Protein AF-A0AAN7V7Q7-F1 (afdb_monomer)

Structure (mmCIF, N/CA/C/O backbone):
data_AF-A0AAN7V7Q7-F1
#
_entry.id   AF-A0AAN7V7Q7-F1
#
loop_
_atom_site.group_PDB
_atom_site.id
_atom_site.type_symbol
_atom_site.label_atom_id
_atom_site.label_alt_id
_atom_site.label_comp_id
_atom_site.label_asym_id
_atom_site.label_entity_id
_atom_site.label_seq_id
_atom_site.pdbx_PDB_ins_code
_atom_site.Cartn_x
_atom_site.Cartn_y
_atom_site.Cartn_z
_atom_site.occupancy
_atom_site.B_iso_or_equiv
_atom_site.auth_seq_id
_atom_site.auth_comp_id
_atom_site.auth_asym_id
_atom_site.auth_atom_id
_atom_site.pdbx_PDB_model_num
ATOM 1 N N . MET A 1 1 ? -49.518 11.394 4.601 1.00 34.78 1 MET A N 1
ATOM 2 C CA . MET A 1 1 ? -48.983 10.462 5.616 1.00 34.78 1 MET A CA 1
ATOM 3 C C . MET A 1 1 ? -49.224 9.043 5.118 1.00 34.78 1 MET A C 1
ATOM 5 O O . MET A 1 1 ? -50.351 8.581 5.191 1.00 34.78 1 MET A O 1
ATOM 9 N N . GLY A 1 2 ? -48.228 8.396 4.506 1.00 41.62 2 GLY A N 1
ATOM 10 C CA . GLY A 1 2 ? -48.357 7.012 4.036 1.00 41.62 2 GLY A CA 1
ATOM 11 C C . GLY A 1 2 ? -47.830 6.059 5.102 1.00 41.62 2 GLY A C 1
ATOM 12 O O . GLY A 1 2 ? -46.648 6.121 5.427 1.00 41.62 2 GLY A O 1
ATOM 13 N N . GLN A 1 3 ? -48.698 5.231 5.681 1.00 39.22 3 GLN A N 1
ATOM 14 C CA . GLN A 1 3 ? -48.301 4.207 6.647 1.00 39.22 3 GLN A CA 1
ATOM 15 C C . GLN A 1 3 ? -47.492 3.111 5.937 1.00 39.22 3 GLN A C 1
ATOM 17 O O . GLN A 1 3 ? -48.001 2.441 5.042 1.00 39.22 3 GLN A O 1
ATOM 22 N N . THR A 1 4 ? -46.234 2.916 6.332 1.00 38.69 4 THR A N 1
ATOM 23 C CA . THR A 1 4 ? -45.411 1.770 5.927 1.00 38.69 4 THR A CA 1
ATOM 24 C C . THR A 1 4 ? -45.736 0.577 6.823 1.00 38.69 4 THR A C 1
ATOM 26 O O . THR A 1 4 ? -45.489 0.600 8.028 1.00 38.69 4 THR A O 1
ATOM 29 N N . ARG A 1 5 ? -46.315 -0.481 6.245 1.00 39.22 5 ARG A N 1
ATOM 30 C CA . ARG A 1 5 ? -46.667 -1.716 6.962 1.00 39.22 5 ARG A CA 1
ATOM 31 C C . ARG A 1 5 ? -45.706 -2.826 6.535 1.00 39.22 5 ARG A C 1
ATOM 33 O O . ARG A 1 5 ? -45.721 -3.240 5.381 1.00 39.22 5 ARG A O 1
ATOM 40 N N . LYS A 1 6 ? -44.851 -3.283 7.454 1.00 44.06 6 LYS A N 1
ATOM 41 C CA . LYS A 1 6 ? -43.959 -4.434 7.247 1.00 44.06 6 LYS A CA 1
ATOM 42 C C . LYS A 1 6 ? -44.818 -5.706 7.285 1.00 44.06 6 LYS A C 1
ATOM 44 O O . LYS A 1 6 ? -45.462 -5.958 8.301 1.00 44.06 6 LYS A O 1
ATOM 49 N N . GLN A 1 7 ? -44.879 -6.465 6.195 1.00 42.75 7 GLN A N 1
ATOM 50 C CA . GLN A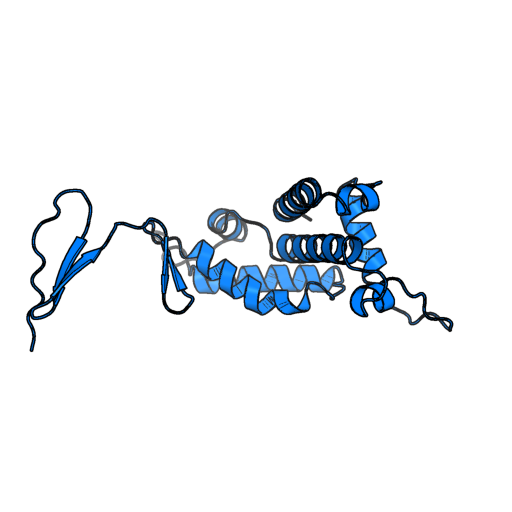 1 7 ? -45.511 -7.787 6.166 1.00 42.75 7 GLN A CA 1
ATOM 51 C C . GLN A 1 7 ? -44.422 -8.845 5.975 1.00 42.75 7 GLN A C 1
ATOM 53 O O . GLN A 1 7 ? -43.593 -8.681 5.092 1.00 42.75 7 GLN A O 1
ATOM 58 N N . GLY A 1 8 ? -44.435 -9.850 6.858 1.00 50.41 8 GLY A N 1
ATOM 59 C CA . GLY A 1 8 ? -43.862 -11.200 6.733 1.00 50.41 8 GLY A CA 1
ATOM 60 C C . GLY A 1 8 ? -42.512 -11.399 6.036 1.00 50.41 8 GLY A C 1
ATOM 61 O O . GLY A 1 8 ? -42.371 -11.167 4.842 1.00 50.41 8 GLY A O 1
ATOM 62 N N . GLU A 1 9 ? -41.552 -11.948 6.781 1.00 45.59 9 GLU A N 1
ATOM 63 C CA . GLU A 1 9 ? -40.369 -12.634 6.248 1.00 45.59 9 GLU A CA 1
ATOM 64 C C . GLU A 1 9 ? -40.790 -14.036 5.775 1.00 45.59 9 GLU A C 1
ATOM 66 O O . GLU A 1 9 ? -41.012 -14.921 6.596 1.00 45.59 9 GLU A O 1
ATOM 71 N N . GLU A 1 10 ? -40.906 -14.245 4.467 1.00 44.81 10 GLU A N 1
ATOM 72 C CA . GLU A 1 10 ? -40.918 -15.586 3.871 1.00 44.81 10 GLU A CA 1
ATOM 73 C C . GLU A 1 10 ? -39.789 -15.649 2.834 1.00 44.81 10 GLU A C 1
ATOM 75 O O . GLU A 1 10 ? -39.583 -14.710 2.062 1.00 44.81 10 GLU A O 1
ATOM 80 N N . ASP A 1 11 ? -39.004 -16.727 2.892 1.00 47.88 11 ASP A N 1
ATOM 81 C CA . ASP A 1 11 ? -37.841 -17.033 2.041 1.00 47.88 11 ASP A CA 1
ATOM 82 C C . ASP A 1 11 ? -36.602 -16.122 2.178 1.00 47.88 11 ASP A C 1
ATOM 84 O O . ASP A 1 11 ? -35.697 -16.155 1.346 1.00 47.88 11 ASP A O 1
ATOM 88 N N . GLY A 1 12 ? -36.505 -15.336 3.257 1.00 56.59 12 GLY A N 1
ATOM 89 C CA . GLY A 1 12 ? -35.303 -14.551 3.584 1.00 56.59 12 GLY A CA 1
ATOM 90 C C . GLY A 1 12 ? -35.134 -13.242 2.800 1.00 56.59 12 GLY A C 1
ATOM 91 O O . GLY A 1 12 ? -34.126 -12.560 2.985 1.00 56.59 12 GLY A O 1
ATOM 92 N N . ASN A 1 13 ? -36.122 -12.865 1.981 1.00 56.66 13 ASN A N 1
ATOM 93 C CA . ASN A 1 13 ? -36.161 -11.607 1.232 1.00 56.66 13 ASN A CA 1
ATOM 94 C C . ASN A 1 13 ? -37.168 -10.619 1.838 1.00 56.66 13 ASN A C 1
ATOM 96 O O . ASN A 1 13 ? -38.266 -10.985 2.254 1.00 56.66 13 ASN A O 1
ATOM 100 N N . LEU A 1 14 ? -36.804 -9.333 1.867 1.00 61.38 14 LEU A N 1
ATOM 101 C CA . LEU A 1 14 ? -37.639 -8.277 2.440 1.00 61.38 14 LEU A CA 1
ATOM 102 C C . LEU A 1 14 ? -38.625 -7.761 1.392 1.00 61.38 14 LEU A C 1
ATOM 104 O O . LEU A 1 14 ? -38.221 -7.187 0.383 1.00 61.38 14 LEU A O 1
ATOM 108 N N . LYS A 1 15 ? -39.927 -7.899 1.650 1.00 65.94 15 LYS A N 1
ATOM 109 C CA . LYS A 1 15 ? -40.971 -7.270 0.832 1.00 65.94 15 LYS A CA 1
ATOM 110 C C . LYS A 1 15 ? -41.430 -5.974 1.488 1.00 65.94 15 LYS A C 1
ATOM 112 O O . LYS A 1 15 ? -41.903 -5.964 2.624 1.00 65.94 15 LYS A O 1
ATOM 117 N N . LEU A 1 16 ? -41.270 -4.859 0.781 1.00 63.78 16 LEU A N 1
ATOM 118 C CA . LEU A 1 16 ? -41.763 -3.557 1.218 1.00 63.78 16 LEU A CA 1
ATOM 119 C C . LEU A 1 16 ? -42.786 -3.048 0.215 1.00 63.78 16 LEU A C 1
ATOM 121 O O . LEU A 1 16 ? -42.514 -2.927 -0.979 1.00 63.78 16 LEU A O 1
ATOM 125 N N . ARG A 1 17 ? -43.964 -2.698 0.726 1.00 57.62 17 ARG A N 1
ATOM 126 C CA . ARG A 1 17 ? -45.014 -2.066 -0.061 1.00 57.62 17 ARG A CA 1
ATOM 127 C C . ARG A 1 17 ? -45.012 -0.571 0.220 1.00 57.62 17 ARG A C 1
ATOM 129 O O . ARG A 1 17 ? -45.223 -0.145 1.356 1.00 57.62 17 ARG A O 1
ATOM 136 N N . ILE A 1 18 ? -44.730 0.218 -0.811 1.00 65.69 18 ILE A N 1
ATOM 137 C CA . ILE A 1 18 ? -44.745 1.681 -0.747 1.00 65.69 18 ILE A CA 1
ATOM 138 C C . ILE A 1 18 ? -45.802 2.149 -1.744 1.00 65.69 18 ILE A C 1
ATOM 140 O O . ILE A 1 18 ? -45.634 1.991 -2.954 1.00 65.69 18 ILE A O 1
ATOM 144 N N . ALA A 1 19 ? -46.897 2.709 -1.222 1.00 75.44 19 ALA A N 1
ATOM 145 C CA . ALA A 1 19 ? -48.119 2.990 -1.982 1.00 75.44 19 ALA A CA 1
ATOM 146 C C . ALA A 1 19 ? -48.653 1.723 -2.695 1.00 75.44 19 ALA A C 1
ATOM 148 O O . ALA A 1 19 ? -48.830 0.692 -2.044 1.00 75.44 19 ALA A O 1
ATOM 149 N N . ASP A 1 20 ? -48.875 1.785 -4.013 1.00 68.12 20 ASP A N 1
ATOM 150 C CA . ASP A 1 20 ? -49.434 0.690 -4.825 1.00 68.12 20 ASP A CA 1
ATOM 151 C C . ASP A 1 20 ? -48.378 -0.229 -5.453 1.00 68.12 20 ASP A C 1
ATOM 153 O O . ASP A 1 20 ? -48.713 -1.132 -6.217 1.00 68.12 20 ASP A O 1
ATOM 157 N N . LYS A 1 21 ? -47.093 -0.012 -5.148 1.00 55.94 21 LYS A N 1
ATOM 158 C CA . LYS A 1 21 ? -45.991 -0.813 -5.689 1.00 55.94 21 LYS A CA 1
ATOM 159 C C . LYS A 1 21 ? -45.387 -1.692 -4.604 1.00 55.94 21 LYS A C 1
ATOM 161 O O . LYS A 1 21 ? -45.039 -1.224 -3.517 1.00 55.94 21 LYS A O 1
ATOM 166 N N . GLU A 1 22 ? -45.268 -2.973 -4.921 1.00 67.69 22 GLU A N 1
ATOM 167 C CA . GLU A 1 22 ? -44.609 -3.969 -4.087 1.00 67.69 22 GLU A CA 1
ATOM 168 C C . GLU A 1 22 ? -43.172 -4.152 -4.574 1.00 67.69 22 GLU A C 1
ATOM 170 O O . GLU A 1 22 ? -42.933 -4.421 -5.751 1.00 67.69 22 GLU A O 1
ATOM 175 N N . TYR A 1 23 ? -42.216 -3.949 -3.671 1.00 63.69 23 TYR A N 1
ATOM 176 C CA . TYR A 1 23 ? -40.796 -4.107 -3.947 1.00 63.69 23 TYR A CA 1
ATOM 177 C C . TYR A 1 23 ? -40.265 -5.301 -3.165 1.00 63.69 23 TYR A C 1
ATOM 179 O O . TYR A 1 23 ? -40.358 -5.350 -1.937 1.00 63.69 23 TYR A O 1
ATOM 187 N N . THR A 1 24 ? -39.691 -6.254 -3.888 1.00 66.94 24 THR A N 1
ATOM 188 C CA . THR A 1 24 ? -38.948 -7.388 -3.342 1.00 66.94 24 THR A CA 1
ATOM 189 C C . THR A 1 24 ? -37.472 -7.022 -3.282 1.00 66.94 24 THR A C 1
ATOM 191 O O . THR A 1 24 ? -36.857 -6.759 -4.315 1.00 66.94 24 THR A O 1
ATOM 194 N N . PHE A 1 25 ? -36.903 -6.998 -2.083 1.00 62.59 25 PHE A N 1
ATOM 195 C CA . PHE A 1 25 ? -35.482 -6.770 -1.866 1.00 62.59 25 PHE A CA 1
ATOM 196 C C . PHE A 1 25 ? -34.798 -8.090 -1.539 1.00 62.59 25 PHE A C 1
ATOM 198 O O . PHE A 1 25 ? -35.157 -8.767 -0.573 1.00 62.59 25 PHE A O 1
ATOM 205 N N . GLU A 1 26 ? -33.798 -8.427 -2.346 1.00 67.88 26 GLU A N 1
ATOM 206 C CA . GLU A 1 26 ? -32.899 -9.537 -2.062 1.00 67.88 26 GLU A CA 1
ATOM 207 C C . GLU A 1 26 ? -32.001 -9.190 -0.873 1.00 67.88 26 GLU A C 1
ATOM 209 O O . GLU A 1 26 ? -31.494 -8.068 -0.760 1.00 67.88 26 GLU A O 1
ATOM 214 N N . ARG A 1 27 ? -31.797 -10.150 0.030 1.00 60.44 27 ARG A N 1
ATOM 215 C CA . ARG A 1 27 ? -30.853 -9.983 1.137 1.00 60.44 27 ARG A CA 1
ATOM 216 C C . ARG A 1 27 ? -29.426 -10.003 0.592 1.00 60.44 27 ARG A C 1
ATOM 218 O O . ARG A 1 27 ? -28.943 -11.025 0.117 1.00 60.44 27 ARG A O 1
ATOM 225 N N . THR A 1 28 ? -28.744 -8.862 0.661 1.00 57.88 28 THR A N 1
ATOM 226 C CA . THR A 1 28 ? -27.352 -8.722 0.211 1.00 57.88 28 THR A CA 1
ATOM 227 C C . THR A 1 28 ? -26.406 -8.576 1.395 1.00 57.88 28 THR A C 1
ATOM 229 O O . THR A 1 28 ? -26.584 -7.667 2.205 1.00 57.88 28 THR A O 1
ATOM 232 N N . GLU A 1 29 ? -25.340 -9.378 1.436 1.00 58.66 29 GLU A N 1
ATOM 233 C CA . GLU A 1 29 ? -24.289 -9.294 2.468 1.00 58.66 29 GLU A CA 1
ATOM 234 C C . GLU A 1 29 ? -23.583 -7.918 2.495 1.00 58.66 29 GLU A C 1
ATOM 236 O O . GLU A 1 29 ? -23.090 -7.464 3.533 1.00 58.66 29 GLU A O 1
ATOM 241 N N . LYS A 1 30 ? -23.527 -7.236 1.340 1.00 58.28 30 LYS A N 1
ATOM 242 C CA . LYS A 1 30 ? -22.830 -5.960 1.140 1.00 58.28 30 LYS A CA 1
ATOM 243 C C . LYS A 1 30 ? -23.573 -5.073 0.144 1.00 58.28 30 LYS A C 1
ATOM 245 O O . LYS A 1 30 ? -23.791 -5.472 -0.997 1.00 58.28 30 LYS A O 1
ATOM 250 N N . PHE A 1 31 ? -23.857 -3.833 0.535 1.00 59.34 31 PHE A N 1
ATOM 251 C CA . PHE A 1 31 ? -24.495 -2.830 -0.319 1.00 59.34 31 PHE A CA 1
ATOM 252 C C . PHE A 1 31 ? -23.691 -1.527 -0.340 1.00 59.34 31 PHE A C 1
ATOM 254 O O . PHE A 1 31 ? -23.071 -1.152 0.652 1.00 59.34 31 PHE A O 1
ATOM 261 N N . THR A 1 32 ? -23.676 -0.828 -1.477 1.00 59.81 32 THR A N 1
ATOM 262 C CA . THR A 1 32 ? -23.046 0.498 -1.587 1.00 59.81 32 THR A CA 1
ATOM 263 C C . THR A 1 32 ? -24.118 1.553 -1.814 1.00 59.81 32 THR A C 1
ATOM 265 O O . THR A 1 32 ? -24.765 1.559 -2.857 1.00 59.81 32 THR A O 1
ATOM 268 N N . TYR A 1 33 ? -24.272 2.477 -0.869 1.00 55.25 33 TYR A N 1
ATOM 269 C CA . TYR A 1 33 ? -25.234 3.573 -0.939 1.00 55.25 33 TYR A CA 1
ATOM 270 C C . TYR A 1 33 ? -24.535 4.926 -0.892 1.00 55.25 33 TYR A C 1
ATOM 272 O O . TYR A 1 33 ? -23.859 5.228 0.086 1.00 55.25 33 TYR A O 1
ATOM 280 N N . LEU A 1 34 ? -24.682 5.753 -1.933 1.00 51.47 34 LEU A N 1
ATOM 281 C CA . LEU A 1 34 ? -24.034 7.076 -2.015 1.00 51.47 34 LEU A CA 1
ATOM 282 C C . LEU A 1 34 ? -22.518 7.025 -1.722 1.00 51.47 34 LEU A C 1
ATOM 284 O O . LEU A 1 34 ? -21.941 7.934 -1.126 1.00 51.47 34 LEU A O 1
ATOM 288 N N . GLY A 1 35 ? -21.868 5.927 -2.122 1.00 51.91 35 GLY A N 1
ATOM 289 C CA . GLY A 1 35 ? -20.450 5.684 -1.856 1.00 51.91 35 GLY A CA 1
ATOM 290 C C . GLY A 1 35 ? -20.123 5.229 -0.429 1.00 51.91 35 GLY A C 1
ATOM 291 O O . GLY A 1 35 ? -18.946 5.213 -0.091 1.00 51.91 35 GLY A O 1
ATOM 292 N N . VAL A 1 36 ? -21.132 4.878 0.377 1.00 52.88 36 VAL A N 1
ATOM 293 C CA . VAL A 1 36 ? -21.022 4.228 1.690 1.00 52.88 36 VAL A CA 1
ATOM 294 C C . VAL A 1 36 ? -21.233 2.726 1.551 1.00 52.88 36 VAL A C 1
ATOM 296 O O . VAL A 1 36 ? -22.305 2.294 1.135 1.00 52.88 36 VAL A O 1
ATOM 299 N N . ILE A 1 37 ? -20.241 1.924 1.920 1.00 61.69 37 ILE A N 1
ATOM 300 C CA . ILE A 1 37 ? -20.360 0.475 2.063 1.00 61.69 37 ILE A CA 1
ATOM 301 C C . ILE A 1 37 ? -21.078 0.171 3.381 1.00 61.69 37 ILE A C 1
ATOM 303 O O . ILE A 1 37 ? -20.568 0.458 4.465 1.00 61.69 37 ILE A O 1
ATOM 307 N N . VAL A 1 38 ? -22.254 -0.437 3.271 1.00 57.66 38 VAL A N 1
ATOM 308 C CA . VAL A 1 38 ? -23.065 -0.932 4.383 1.00 57.66 38 VAL A CA 1
ATOM 309 C C . VAL A 1 38 ? -23.021 -2.460 4.333 1.00 57.66 38 VAL A C 1
ATOM 311 O O . VAL A 1 38 ? -23.377 -3.059 3.318 1.00 57.66 38 VAL A O 1
ATOM 314 N N . GLU A 1 39 ? -22.527 -3.084 5.401 1.00 61.91 39 GLU A N 1
ATOM 315 C CA . GLU A 1 39 ? -22.432 -4.545 5.546 1.00 61.91 39 GLU A CA 1
ATOM 316 C C . GLU A 1 39 ? -23.352 -5.007 6.674 1.00 61.91 39 GLU A C 1
ATOM 318 O O . GLU A 1 39 ? -23.529 -4.291 7.663 1.00 61.91 39 GLU A O 1
ATOM 323 N N . GLU A 1 40 ? -23.898 -6.213 6.537 1.00 50.00 40 GLU A N 1
ATOM 324 C CA . GLU A 1 40 ? -24.874 -6.808 7.461 1.00 50.00 40 GLU A CA 1
ATOM 325 C C . GLU A 1 40 ? -24.375 -6.876 8.919 1.00 50.00 40 GLU A C 1
ATOM 327 O O . GLU A 1 40 ? -25.142 -6.688 9.860 1.00 50.00 40 GLU A O 1
ATOM 332 N N . ASN A 1 41 ? -23.059 -7.014 9.107 1.00 54.94 41 ASN A N 1
ATOM 333 C CA . ASN A 1 41 ? -22.414 -7.113 10.421 1.00 54.94 41 ASN A CA 1
ATOM 334 C C . ASN A 1 41 ? -22.021 -5.746 11.023 1.00 54.94 41 ASN A C 1
ATOM 336 O O . ASN A 1 41 ? -21.311 -5.691 12.027 1.00 54.94 41 ASN A O 1
ATOM 340 N N . GLY A 1 42 ? -22.395 -4.623 10.393 1.00 51.09 42 GLY A N 1
ATOM 341 C CA . GLY A 1 42 ? -22.092 -3.274 10.893 1.00 51.09 42 GLY A CA 1
ATOM 342 C C . GLY A 1 42 ? -20.600 -2.908 10.904 1.00 51.09 42 GLY A C 1
ATOM 343 O O . GLY A 1 42 ? -20.202 -1.905 11.501 1.00 51.09 42 GLY A O 1
ATOM 344 N N . HIS A 1 43 ? -19.739 -3.691 10.247 1.00 54.94 43 HIS A N 1
ATOM 345 C CA . HIS A 1 43 ? -18.297 -3.459 10.235 1.00 54.94 43 HIS A CA 1
ATOM 346 C C . HIS A 1 43 ? -17.906 -2.309 9.292 1.00 54.94 43 HIS A C 1
ATOM 348 O O . HIS A 1 43 ? -17.333 -2.503 8.220 1.00 54.94 43 HIS A O 1
ATOM 354 N N . GLY A 1 44 ? -18.093 -1.071 9.764 1.00 59.84 44 GLY A N 1
ATOM 355 C CA . GLY A 1 44 ? -17.617 0.162 9.118 1.00 59.84 44 GLY A CA 1
ATOM 356 C C . GLY A 1 44 ? -16.102 0.212 8.851 1.00 59.84 44 GLY A C 1
ATOM 357 O O . GLY A 1 44 ? -15.628 1.128 8.183 1.00 59.84 44 GLY A O 1
ATOM 358 N N . LYS A 1 45 ? -15.331 -0.792 9.302 1.00 63.06 45 LYS A N 1
ATOM 359 C CA . LYS A 1 45 ? -13.894 -0.960 9.027 1.00 63.06 45 LYS A CA 1
ATOM 360 C C . LYS A 1 45 ? -13.585 -0.892 7.524 1.00 63.06 45 LYS A C 1
ATOM 362 O O . LYS A 1 45 ? -12.590 -0.288 7.123 1.00 63.06 45 LYS A O 1
ATOM 367 N N . GLN A 1 46 ? -14.422 -1.510 6.680 1.00 61.94 46 GLN A N 1
ATOM 368 C CA . GLN A 1 46 ? -14.204 -1.526 5.226 1.00 61.94 46 GLN A CA 1
ATOM 369 C C . GLN A 1 46 ? -14.426 -0.152 4.589 1.00 61.94 46 GLN A C 1
ATOM 371 O O . GLN A 1 46 ? -13.665 0.246 3.708 1.00 61.94 46 GLN A O 1
ATOM 376 N N . GLU A 1 47 ? -15.428 0.574 5.073 1.00 65.75 47 GLU A N 1
ATOM 377 C CA . GLU A 1 47 ? -15.802 1.901 4.592 1.00 65.75 47 GLU A CA 1
ATOM 378 C C . GLU A 1 47 ? -14.789 2.970 5.010 1.00 65.75 47 GLU A C 1
ATOM 380 O O . GLU A 1 47 ? -14.312 3.740 4.175 1.00 65.75 47 GLU A O 1
ATOM 385 N N . ILE A 1 48 ? -14.393 2.968 6.290 1.00 64.06 48 ILE A N 1
ATOM 386 C CA . ILE A 1 48 ? -13.336 3.843 6.817 1.00 64.06 48 ILE A CA 1
ATOM 387 C C . ILE A 1 48 ? -12.085 3.679 5.959 1.00 64.06 48 ILE A C 1
ATOM 389 O O . ILE A 1 48 ? -11.531 4.657 5.461 1.00 64.06 48 ILE A O 1
ATOM 393 N N . ARG A 1 49 ? -11.699 2.430 5.684 1.00 64.56 49 ARG A N 1
ATOM 394 C CA . ARG A 1 49 ? -10.572 2.133 4.808 1.00 64.56 49 ARG A CA 1
ATOM 395 C C . ARG A 1 49 ? -10.793 2.645 3.394 1.00 64.56 49 ARG A C 1
ATOM 397 O O . ARG A 1 49 ? -9.884 3.271 2.863 1.00 64.56 49 ARG A O 1
ATOM 404 N N . ALA A 1 50 ? -11.937 2.379 2.765 1.00 63.94 50 ALA A N 1
ATOM 405 C CA . ALA A 1 50 ? -12.201 2.821 1.396 1.00 63.94 50 ALA A CA 1
ATOM 406 C C . ALA A 1 50 ? -12.058 4.347 1.266 1.00 63.94 50 ALA A C 1
ATOM 408 O O . ALA A 1 50 ? -11.429 4.827 0.322 1.00 63.94 50 ALA A O 1
ATOM 409 N N . ARG A 1 51 ? -12.540 5.104 2.259 1.00 65.88 51 ARG A N 1
ATOM 410 C CA . ARG A 1 51 ? -12.432 6.569 2.301 1.00 65.88 51 ARG A CA 1
ATOM 411 C C . ARG A 1 51 ? -11.024 7.067 2.596 1.00 65.88 51 ARG A C 1
ATOM 413 O O . ARG A 1 51 ? -10.528 7.910 1.853 1.00 65.88 51 ARG A O 1
ATOM 420 N N . THR A 1 52 ? -10.364 6.535 3.623 1.00 62.88 52 THR A N 1
ATOM 421 C CA . THR A 1 52 ? -8.983 6.909 3.966 1.00 62.88 52 THR A CA 1
ATOM 422 C C . THR A 1 52 ? -8.028 6.546 2.830 1.00 62.88 52 THR A C 1
ATOM 424 O O . THR A 1 52 ? -7.206 7.357 2.425 1.00 62.88 52 THR A O 1
ATOM 427 N N . THR A 1 53 ? -8.199 5.369 2.228 1.00 64.88 53 THR A N 1
ATOM 428 C CA . THR A 1 53 ? -7.428 4.924 1.058 1.00 64.88 53 THR A CA 1
ATOM 429 C C . THR A 1 53 ? -7.638 5.856 -0.120 1.00 64.88 53 THR A C 1
ATOM 431 O O . THR A 1 53 ? -6.673 6.347 -0.692 1.00 64.88 53 THR A O 1
ATOM 434 N N . LYS A 1 54 ? -8.887 6.161 -0.468 1.00 67.25 54 LYS A N 1
ATOM 435 C CA . LYS A 1 54 ? -9.174 7.024 -1.614 1.00 67.25 54 LYS A CA 1
ATOM 436 C C . LYS A 1 54 ? -8.654 8.453 -1.419 1.00 67.25 54 LYS A C 1
ATOM 438 O O . LYS A 1 54 ? -8.095 9.016 -2.353 1.00 67.25 54 LYS A O 1
ATOM 443 N N . GLY A 1 55 ? -8.828 9.028 -0.228 1.00 62.28 55 GLY A N 1
ATOM 444 C CA . GLY A 1 55 ? -8.427 10.406 0.069 1.00 62.28 55 GLY A CA 1
ATOM 445 C C . GLY A 1 55 ? -6.920 10.580 0.255 1.00 62.28 55 GLY A C 1
ATOM 446 O O . GLY A 1 55 ? -6.343 11.524 -0.275 1.00 62.28 55 GLY A O 1
ATOM 447 N N . THR A 1 56 ? -6.270 9.670 0.982 1.00 61.34 56 THR A N 1
ATOM 448 C CA . THR A 1 56 ? -4.843 9.791 1.307 1.00 61.34 56 THR A CA 1
ATOM 449 C C . THR A 1 56 ? -3.947 9.229 0.205 1.00 61.34 56 THR A C 1
ATOM 451 O O . THR A 1 56 ? -2.844 9.731 0.015 1.00 61.34 56 THR A O 1
ATOM 454 N N . MET A 1 57 ? -4.405 8.224 -0.552 1.00 64.88 57 MET A N 1
ATOM 455 C CA . MET A 1 57 ? -3.515 7.449 -1.424 1.00 64.88 57 MET A CA 1
ATOM 456 C C . MET A 1 57 ? -3.536 7.840 -2.906 1.00 64.88 57 MET A C 1
ATOM 458 O O . MET A 1 57 ? -2.687 7.365 -3.650 1.00 64.88 57 MET A O 1
ATOM 462 N N . TYR A 1 58 ? -4.409 8.756 -3.346 1.00 60.69 58 TYR A N 1
ATOM 463 C CA . TYR A 1 58 ? -4.430 9.221 -4.746 1.00 60.69 58 TYR A CA 1
ATOM 464 C C . TYR A 1 58 ? -3.065 9.760 -5.228 1.00 60.69 58 TYR A C 1
ATOM 466 O O . TYR A 1 58 ? -2.718 9.615 -6.395 1.00 60.69 58 TYR A O 1
ATOM 474 N N . ALA A 1 59 ? -2.264 10.344 -4.330 1.00 60.19 59 ALA A N 1
ATOM 475 C CA . ALA A 1 59 ? -0.921 10.841 -4.646 1.00 60.19 59 ALA A CA 1
ATOM 476 C C . ALA A 1 59 ? 0.215 9.862 -4.276 1.00 60.19 59 ALA A C 1
ATOM 478 O O . ALA A 1 59 ? 1.333 9.994 -4.785 1.00 60.19 59 ALA A O 1
ATOM 479 N N . CYS A 1 60 ? -0.064 8.863 -3.431 1.00 65.88 60 CYS A N 1
ATOM 480 C CA . CYS A 1 60 ? 0.927 7.929 -2.889 1.00 65.88 60 CYS A CA 1
ATOM 481 C C . CYS A 1 60 ? 1.626 7.091 -3.965 1.00 65.88 60 CYS A C 1
ATOM 483 O O . CYS A 1 60 ? 2.804 6.784 -3.823 1.00 65.88 60 CYS A O 1
ATOM 485 N N . GLU A 1 61 ? 0.954 6.793 -5.082 1.00 65.62 61 GLU A N 1
ATOM 486 C CA . GLU A 1 61 ? 1.543 6.048 -6.205 1.00 65.62 61 GLU A CA 1
ATOM 487 C C . GLU A 1 61 ? 2.817 6.699 -6.768 1.00 65.62 61 GLU A C 1
ATOM 489 O O . GLU A 1 61 ? 3.656 6.005 -7.341 1.00 65.62 61 GLU A O 1
ATOM 494 N N . THR A 1 62 ? 2.982 8.016 -6.595 1.00 60.94 62 THR A N 1
ATOM 495 C CA . THR A 1 62 ? 4.090 8.802 -7.168 1.00 60.94 62 THR A CA 1
ATOM 496 C C . THR A 1 62 ? 5.013 9.436 -6.126 1.00 60.94 62 THR A C 1
ATOM 498 O O . THR A 1 62 ? 6.059 9.981 -6.488 1.00 60.94 62 THR A O 1
ATOM 501 N N . TRP A 1 63 ? 4.662 9.367 -4.840 1.00 71.69 63 TRP A N 1
ATOM 502 C CA . TRP A 1 63 ? 5.425 10.002 -3.768 1.00 71.69 63 TRP A CA 1
ATOM 503 C C . TRP A 1 63 ? 6.577 9.127 -3.281 1.00 71.69 63 TRP A C 1
ATOM 505 O O . TRP A 1 63 ? 6.538 7.900 -3.324 1.00 71.69 63 TRP A O 1
ATOM 515 N N . VAL A 1 64 ? 7.630 9.795 -2.818 1.00 70.56 64 VAL A N 1
ATOM 516 C CA . VAL A 1 64 ? 8.744 9.174 -2.110 1.00 70.56 64 VAL A CA 1
ATOM 517 C C . VAL A 1 64 ? 8.697 9.679 -0.683 1.00 70.56 64 VAL A C 1
ATOM 519 O O . VAL A 1 64 ? 9.095 10.812 -0.429 1.00 70.56 64 VAL A O 1
ATOM 522 N N . LEU A 1 65 ? 8.209 8.839 0.224 1.00 75.62 65 LEU A N 1
ATOM 523 C CA . LEU A 1 65 ? 8.206 9.151 1.645 1.00 75.62 65 LEU A CA 1
ATOM 524 C C . LEU A 1 65 ? 9.578 8.846 2.249 1.00 75.62 65 LEU A C 1
ATOM 526 O O . LEU A 1 65 ? 10.243 7.857 1.919 1.00 75.62 65 LEU A O 1
ATOM 530 N N . ASN A 1 66 ? 10.038 9.719 3.134 1.00 80.38 66 ASN A N 1
ATOM 531 C CA . ASN A 1 66 ? 11.136 9.408 4.033 1.00 80.38 66 ASN A CA 1
ATOM 532 C C . ASN A 1 66 ? 10.607 8.684 5.292 1.00 80.38 66 ASN A C 1
ATOM 534 O O . ASN A 1 66 ? 9.407 8.655 5.554 1.00 80.38 66 ASN A O 1
ATOM 538 N N . LYS A 1 67 ? 11.509 8.101 6.092 1.00 82.19 67 LYS A N 1
ATOM 539 C CA . LYS A 1 67 ? 11.114 7.352 7.300 1.00 82.19 67 LYS A CA 1
ATOM 540 C C . LYS A 1 67 ? 10.373 8.215 8.333 1.00 82.19 67 LYS A C 1
ATOM 542 O O . LYS A 1 67 ? 9.531 7.704 9.061 1.00 82.19 67 LYS A O 1
ATOM 547 N N . GLU A 1 68 ? 10.685 9.507 8.415 1.00 84.31 68 GLU A N 1
ATOM 548 C CA . GLU A 1 68 ? 10.027 10.431 9.348 1.00 84.31 68 GLU A CA 1
ATOM 549 C C . GLU A 1 68 ? 8.584 10.726 8.917 1.00 84.31 68 GLU A C 1
ATOM 551 O O . GLU A 1 68 ? 7.683 10.800 9.751 1.00 84.31 68 GLU A O 1
ATOM 556 N N . GLU A 1 69 ? 8.349 10.853 7.612 1.00 84.00 69 GLU A N 1
ATOM 557 C CA . GLU A 1 69 ? 7.027 11.031 7.015 1.00 84.00 69 GLU A CA 1
ATOM 558 C C . GLU A 1 69 ? 6.182 9.763 7.150 1.00 84.00 69 GLU A C 1
ATOM 560 O O . GLU A 1 69 ? 5.010 9.862 7.513 1.00 84.00 69 GLU A O 1
ATOM 565 N N . GLU A 1 70 ? 6.775 8.582 6.94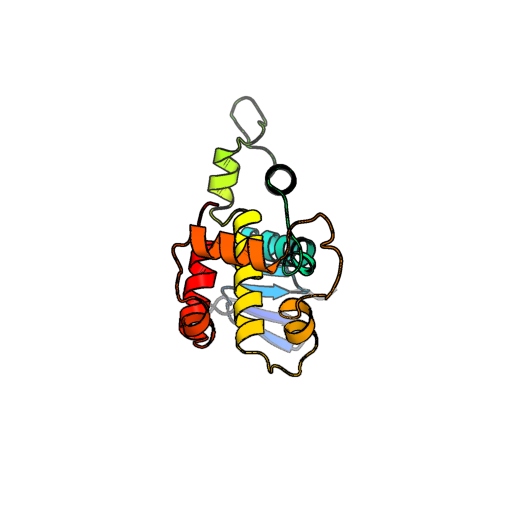0 1.00 84.31 70 GLU A N 1
ATOM 566 C CA . GLU A 1 70 ? 6.119 7.293 7.200 1.00 84.31 70 GLU A CA 1
ATOM 567 C C . GLU A 1 70 ? 5.656 7.204 8.667 1.00 84.31 70 GLU A C 1
ATOM 569 O O . GLU A 1 70 ? 4.492 6.916 8.953 1.00 84.31 70 GLU A O 1
ATOM 574 N N . GLU A 1 71 ? 6.527 7.550 9.617 1.00 86.25 71 GLU A N 1
ATOM 575 C CA . GLU A 1 71 ? 6.192 7.554 11.045 1.00 86.25 71 GLU A CA 1
ATOM 576 C C . GLU A 1 71 ? 5.116 8.599 11.393 1.00 86.25 71 GLU A C 1
ATOM 578 O O . GLU A 1 71 ? 4.217 8.363 12.208 1.00 86.25 71 GLU A O 1
ATOM 583 N N . ARG A 1 72 ? 5.162 9.770 10.751 1.00 85.38 72 ARG A N 1
ATOM 584 C CA . ARG A 1 72 ? 4.144 10.813 10.918 1.00 85.38 72 ARG A CA 1
ATOM 585 C C . ARG A 1 72 ? 2.780 10.356 10.395 1.00 85.38 72 ARG A C 1
ATOM 587 O O . ARG A 1 72 ? 1.770 10.642 11.044 1.00 85.38 72 ARG A O 1
ATOM 594 N N . LEU A 1 73 ? 2.745 9.627 9.279 1.00 83.81 73 LEU A N 1
ATOM 595 C CA . LEU A 1 73 ? 1.526 9.037 8.720 1.00 83.81 73 LEU A CA 1
ATOM 596 C C . LEU A 1 73 ? 0.954 7.947 9.629 1.00 83.81 73 LEU A C 1
ATOM 598 O O . LEU A 1 73 ? -0.242 7.988 9.915 1.00 83.81 73 LEU A O 1
ATOM 602 N N . ARG A 1 74 ? 1.791 7.059 10.179 1.00 84.06 74 ARG A N 1
ATOM 603 C CA . ARG A 1 74 ? 1.373 6.050 11.176 1.00 84.06 74 ARG A CA 1
ATOM 604 C C . ARG A 1 74 ? 0.724 6.679 12.405 1.00 84.06 74 ARG A C 1
ATOM 606 O O . ARG A 1 74 ? -0.342 6.256 12.864 1.00 84.06 74 ARG A O 1
ATOM 613 N N . LYS A 1 75 ? 1.344 7.739 12.936 1.00 85.75 75 LYS A N 1
ATOM 614 C CA . LYS A 1 75 ? 0.809 8.499 14.078 1.00 85.75 75 LYS A CA 1
ATOM 615 C C . LYS A 1 75 ? -0.516 9.170 13.736 1.00 85.75 75 LYS A C 1
ATOM 617 O O . LYS A 1 75 ? -1.434 9.164 14.563 1.00 85.75 75 LYS A O 1
ATOM 622 N N . TRP A 1 76 ? -0.618 9.746 12.539 1.00 84.75 76 TRP A N 1
ATOM 623 C CA . TRP A 1 76 ? -1.849 1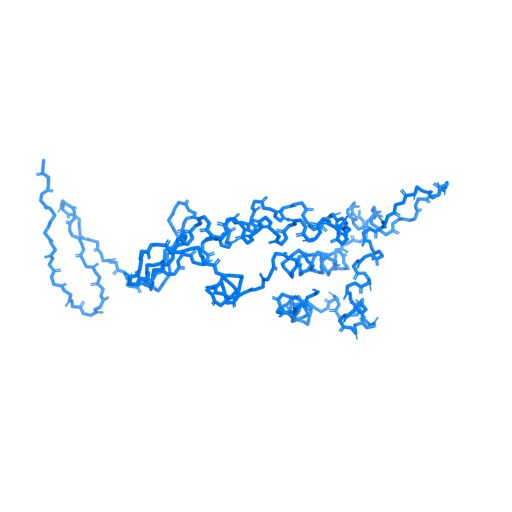0.359 12.052 1.00 84.75 76 TRP A CA 1
ATOM 624 C C . TRP A 1 76 ? -2.976 9.330 11.911 1.00 84.75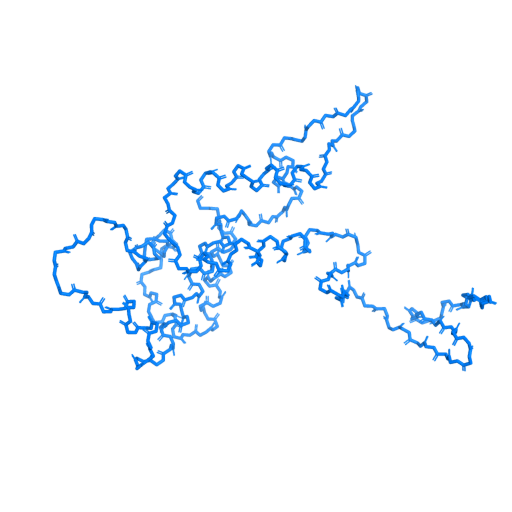 76 TRP A C 1
ATOM 626 O O . TRP A 1 76 ? -4.049 9.557 12.472 1.00 84.75 76 TRP A O 1
ATOM 636 N N . GLU A 1 77 ? -2.722 8.187 11.267 1.00 83.12 77 GLU A N 1
ATOM 637 C CA . GLU A 1 77 ? -3.694 7.100 11.104 1.00 83.12 77 GLU A CA 1
ATOM 638 C C . GLU A 1 77 ? -4.175 6.608 12.470 1.00 83.12 77 GLU A C 1
ATOM 640 O O . GLU A 1 77 ? -5.371 6.607 12.750 1.00 83.12 77 GLU A O 1
ATOM 645 N N . SER A 1 78 ? -3.252 6.320 13.388 1.00 83.06 78 SER A N 1
ATOM 646 C CA . SER A 1 78 ? -3.598 5.879 14.744 1.00 83.06 78 SER A CA 1
ATOM 647 C C . SER A 1 78 ? -4.421 6.922 15.516 1.00 83.06 78 SER A C 1
ATOM 649 O O . SER A 1 78 ? -5.265 6.584 16.349 1.00 83.06 78 SER A O 1
ATOM 651 N N . ARG A 1 79 ? -4.185 8.222 15.288 1.00 82.44 79 ARG A N 1
ATOM 652 C CA . ARG A 1 79 ? -4.993 9.301 15.883 1.00 82.44 79 ARG A CA 1
ATOM 653 C C . ARG A 1 79 ? -6.397 9.343 15.280 1.00 82.44 79 ARG A C 1
ATOM 655 O O . ARG A 1 79 ? -7.357 9.455 16.034 1.00 82.44 79 ARG A O 1
ATOM 662 N N . MET A 1 80 ? -6.504 9.229 13.959 1.00 83.19 80 MET A N 1
ATOM 663 C CA . MET A 1 80 ? -7.775 9.179 13.238 1.00 83.19 80 MET A CA 1
ATOM 664 C C . MET A 1 80 ? -8.605 7.960 13.661 1.00 83.19 80 MET A C 1
ATOM 666 O O . MET A 1 80 ? -9.764 8.118 14.030 1.00 83.19 80 MET A O 1
ATOM 670 N N . LEU A 1 81 ? -8.012 6.763 13.695 1.00 79.88 81 LEU A N 1
ATOM 671 C CA . LEU A 1 81 ? -8.698 5.533 14.103 1.00 79.88 81 LEU A CA 1
ATOM 672 C C . LEU A 1 81 ? -9.230 5.629 15.538 1.00 79.88 81 LEU A C 1
ATOM 674 O O . LEU A 1 81 ? -10.362 5.233 15.798 1.00 79.88 81 LEU A O 1
ATOM 678 N N . ARG A 1 82 ? -8.472 6.229 16.464 1.00 82.69 82 ARG A N 1
ATOM 679 C CA . ARG A 1 82 ? -8.965 6.498 17.826 1.00 82.69 82 ARG A CA 1
ATOM 680 C C . ARG A 1 82 ? -10.141 7.466 17.863 1.00 82.69 82 ARG A C 1
ATOM 682 O O . ARG A 1 82 ? -11.028 7.279 18.686 1.00 82.69 82 ARG A O 1
ATOM 689 N N . ALA A 1 83 ? -10.148 8.483 17.005 1.00 79.25 83 ALA A N 1
ATOM 690 C CA . ALA A 1 83 ? -11.274 9.406 16.917 1.00 79.25 83 ALA A CA 1
ATOM 691 C C . ALA A 1 83 ? -12.533 8.708 16.380 1.00 79.25 83 ALA A C 1
ATOM 693 O O . ALA A 1 83 ? -13.620 8.952 16.887 1.00 79.25 83 ALA A O 1
ATOM 694 N N . ILE A 1 84 ? -12.376 7.812 15.399 1.00 78.75 84 ILE A N 1
ATOM 695 C CA . ILE A 1 84 ? -13.496 7.087 14.787 1.00 78.75 84 ILE A CA 1
ATOM 696 C C . ILE A 1 84 ? -14.056 6.019 15.728 1.00 78.75 84 ILE A C 1
ATOM 698 O O . ILE A 1 84 ? -15.263 5.952 15.933 1.00 78.75 84 ILE A O 1
ATOM 702 N N . TYR A 1 85 ? -13.196 5.176 16.302 1.00 77.69 85 TYR A N 1
ATOM 703 C CA . TYR A 1 85 ? -13.661 4.100 17.174 1.00 77.69 85 TYR A CA 1
ATOM 704 C C . TYR A 1 85 ? -14.031 4.602 18.580 1.00 77.69 85 TYR A C 1
ATOM 706 O O . TYR A 1 85 ? -14.783 3.925 19.283 1.00 77.69 85 TYR A O 1
ATOM 714 N N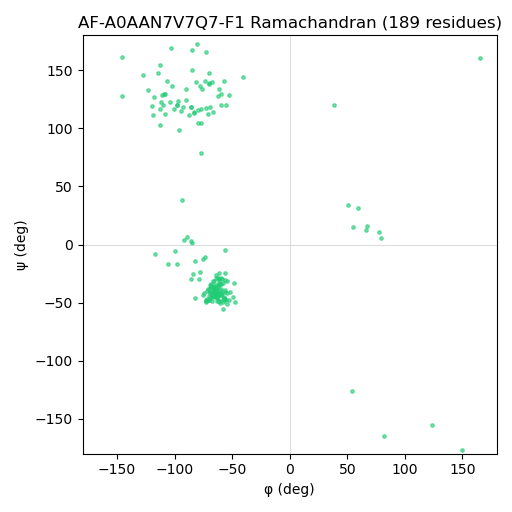 . GLY A 1 86 ? -13.487 5.736 19.028 1.00 80.31 86 GLY A N 1
ATOM 715 C CA . GLY A 1 86 ? -13.736 6.315 20.352 1.00 80.31 86 GLY A CA 1
ATOM 716 C C . GLY A 1 86 ? -12.907 5.703 21.492 1.00 80.31 86 GLY A C 1
ATOM 717 O O . GLY A 1 86 ? -11.899 5.020 21.275 1.00 80.31 86 GLY A O 1
ATOM 718 N N . GLY A 1 87 ? -13.319 5.975 22.732 1.00 83.38 87 GLY A N 1
ATOM 719 C CA . GLY A 1 87 ? -12.755 5.355 23.938 1.00 83.38 87 GLY A CA 1
ATOM 720 C C . GLY A 1 87 ? -13.324 3.958 24.211 1.00 83.38 87 GLY A C 1
ATOM 721 O O . GLY A 1 87 ? -14.264 3.522 23.550 1.00 83.38 87 GLY A O 1
ATOM 722 N N . ILE A 1 88 ? -12.757 3.257 25.193 1.00 82.62 88 ILE A N 1
ATOM 723 C CA . ILE A 1 88 ? -13.335 2.027 25.762 1.00 82.62 88 ILE A CA 1
ATOM 724 C C . ILE A 1 88 ? -13.975 2.385 27.100 1.00 82.62 88 ILE A C 1
ATOM 726 O O . ILE A 1 88 ? -13.378 3.119 27.888 1.00 82.62 88 ILE A O 1
ATOM 730 N N . LYS A 1 89 ? -15.177 1.862 27.351 1.00 82.88 89 LYS A N 1
ATOM 731 C CA . LYS A 1 89 ? -15.841 1.963 28.650 1.00 82.88 89 LYS A CA 1
ATOM 732 C C . LYS A 1 89 ? -15.315 0.852 29.561 1.00 82.88 89 LYS A C 1
ATOM 734 O O . LYS A 1 89 ? -15.535 -0.322 29.286 1.00 82.88 89 LYS A O 1
ATOM 739 N N . THR A 1 90 ? -14.601 1.239 30.605 1.00 82.56 90 THR A N 1
ATOM 740 C CA . THR A 1 90 ? -14.175 0.393 31.726 1.00 82.56 90 THR A CA 1
ATOM 741 C C . THR A 1 90 ? -15.058 0.659 32.946 1.00 82.56 90 THR A C 1
ATOM 743 O O . THR A 1 90 ? -15.822 1.626 32.956 1.00 82.56 90 THR A O 1
ATOM 746 N N . GLU A 1 91 ? -14.956 -0.177 33.980 1.00 80.44 91 GLU A N 1
ATOM 747 C CA . GLU A 1 91 ? -15.701 -0.004 35.240 1.00 80.44 91 GLU A CA 1
ATOM 748 C C . GLU A 1 91 ? -15.414 1.358 35.903 1.00 80.44 91 GLU A C 1
ATOM 750 O O . GLU A 1 91 ? -16.320 1.990 36.435 1.00 80.44 91 GLU A O 1
ATOM 755 N N . GLU A 1 92 ? -14.191 1.875 35.748 1.00 81.56 92 GLU A N 1
ATOM 756 C CA . GLU A 1 92 ? -13.741 3.175 36.272 1.00 81.56 92 GLU A CA 1
ATOM 757 C C . GLU A 1 92 ? -14.061 4.381 35.359 1.00 81.56 92 GLU A C 1
ATOM 759 O O . GLU A 1 92 ? -13.698 5.515 35.670 1.00 81.56 92 GLU A O 1
ATOM 764 N N . GLY A 1 93 ? -14.725 4.173 34.212 1.00 86.06 93 GLY A N 1
ATOM 765 C CA . GLY A 1 93 ? -15.092 5.243 33.273 1.00 86.06 93 GLY A CA 1
ATOM 766 C C . GLY A 1 93 ? -14.580 5.038 31.846 1.00 86.06 93 GLY A C 1
ATOM 767 O O . GLY A 1 93 ? -14.373 3.915 31.395 1.00 86.06 93 GLY A O 1
ATOM 768 N N . TRP A 1 94 ? -14.418 6.124 31.086 1.00 85.50 94 TRP A N 1
ATOM 769 C CA . TRP A 1 94 ? -13.915 6.059 29.709 1.00 85.50 94 TRP A CA 1
ATOM 770 C C . TRP A 1 94 ? -12.399 6.183 29.675 1.00 85.50 94 TRP A C 1
ATOM 772 O O . TRP A 1 94 ? -11.846 7.195 30.104 1.00 85.50 94 TRP A O 1
ATOM 782 N N . ARG A 1 95 ? -11.729 5.203 29.067 1.00 88.88 95 ARG A N 1
ATOM 783 C CA . ARG A 1 95 ? -10.288 5.265 28.816 1.00 88.88 95 ARG A CA 1
ATOM 784 C C . ARG A 1 95 ? -9.958 5.365 27.335 1.00 88.88 95 ARG A C 1
ATOM 786 O O . ARG A 1 95 ? -10.692 4.901 26.456 1.00 88.88 95 ARG A O 1
ATOM 793 N N . ARG A 1 96 ? -8.794 5.948 27.053 1.00 82.62 96 ARG A N 1
ATOM 794 C CA . ARG A 1 96 ? -8.219 5.983 25.707 1.00 82.62 96 ARG A CA 1
ATOM 795 C C . ARG A 1 96 ? -7.748 4.582 25.303 1.00 82.62 96 ARG A C 1
ATOM 797 O O . ARG A 1 96 ? -7.135 3.881 26.105 1.00 82.62 96 ARG A O 1
ATOM 804 N N . ARG A 1 97 ? -7.993 4.206 24.044 1.00 85.50 97 ARG A N 1
ATOM 805 C CA . ARG A 1 97 ? -7.473 2.956 23.473 1.00 85.50 97 ARG A CA 1
ATOM 806 C C . ARG A 1 97 ? -5.954 2.969 23.322 1.00 85.50 97 ARG A C 1
ATOM 808 O O . ARG A 1 97 ? -5.386 3.981 22.889 1.00 85.50 97 ARG A O 1
ATOM 815 N N . THR A 1 98 ? -5.322 1.840 23.624 1.00 85.44 98 THR A N 1
ATOM 816 C CA . THR A 1 98 ? -3.889 1.610 23.396 1.00 85.44 98 THR A CA 1
ATOM 817 C C . THR A 1 98 ? -3.598 1.425 21.902 1.00 85.44 98 THR A C 1
ATOM 819 O O . THR A 1 98 ? -4.508 1.267 21.088 1.00 85.44 98 THR A O 1
ATOM 822 N N . ASN A 1 99 ? -2.323 1.494 21.501 1.00 80.50 99 ASN A N 1
ATOM 823 C CA . ASN A 1 99 ? -1.949 1.238 20.103 1.00 80.50 99 ASN A CA 1
ATOM 824 C C . ASN A 1 99 ? -2.274 -0.205 19.694 1.00 80.50 99 ASN A C 1
ATOM 826 O O . ASN A 1 99 ? -2.782 -0.408 18.598 1.00 80.50 99 ASN A O 1
ATOM 830 N N . GLN A 1 100 ? -2.047 -1.165 20.593 1.00 82.19 100 GLN A N 1
ATOM 831 C CA . GLN A 1 100 ? -2.332 -2.575 20.351 1.00 82.19 100 GLN A CA 1
ATOM 832 C C . GLN A 1 100 ? -3.831 -2.820 20.132 1.00 82.19 100 GLN A C 1
ATOM 834 O O . GLN A 1 100 ? -4.201 -3.448 19.153 1.00 82.19 100 GLN A O 1
ATOM 839 N N . GLU A 1 101 ? -4.703 -2.230 20.954 1.00 83.12 101 GLU A N 1
ATOM 840 C CA . GLU A 1 101 ? -6.161 -2.346 20.779 1.00 83.12 101 GLU A CA 1
ATOM 841 C C . GLU A 1 101 ? -6.644 -1.756 19.451 1.00 83.12 101 GLU A C 1
ATOM 843 O O . GLU A 1 101 ? -7.598 -2.244 18.855 1.00 83.12 101 GLU A O 1
ATOM 848 N N . ILE A 1 102 ? -6.008 -0.681 18.979 1.00 80.62 102 ILE A N 1
ATOM 849 C CA . ILE A 1 102 ? -6.324 -0.086 17.676 1.00 80.62 102 ILE A CA 1
ATOM 850 C C . ILE A 1 102 ? -5.835 -0.979 16.533 1.00 80.62 102 ILE A C 1
ATOM 852 O O . ILE A 1 102 ? -6.552 -1.128 15.544 1.00 80.62 102 ILE A O 1
ATOM 856 N N . GLU A 1 103 ? -4.651 -1.579 16.669 1.00 77.38 103 GLU A N 1
ATOM 857 C CA . GLU A 1 103 ? -4.090 -2.533 15.704 1.00 77.38 103 GLU A CA 1
ATOM 858 C C . GLU A 1 103 ? -4.980 -3.785 15.602 1.00 77.38 103 GLU A C 1
ATOM 860 O O . GLU A 1 103 ? -5.381 -4.171 14.503 1.00 77.38 103 GLU A O 1
ATOM 865 N N . GLU A 1 104 ? -5.394 -4.337 16.744 1.00 79.94 104 GLU A N 1
ATOM 866 C CA . GLU A 1 104 ? -6.327 -5.464 16.845 1.00 79.94 104 GLU A CA 1
ATOM 867 C C . GLU A 1 104 ? -7.715 -5.121 16.302 1.00 79.94 104 GLU A C 1
ATOM 869 O O . GLU A 1 104 ? -8.304 -5.929 15.600 1.00 79.94 104 GLU A O 1
ATOM 874 N N . LEU A 1 105 ? -8.243 -3.919 16.556 1.00 75.88 105 LEU A N 1
ATOM 875 C CA . LEU A 1 105 ? -9.541 -3.507 16.010 1.00 75.88 105 LEU A CA 1
ATOM 876 C C . LEU A 1 105 ? -9.502 -3.299 14.499 1.00 75.88 105 LEU A C 1
ATOM 878 O O . LEU A 1 105 ? -10.504 -3.540 13.825 1.00 75.88 105 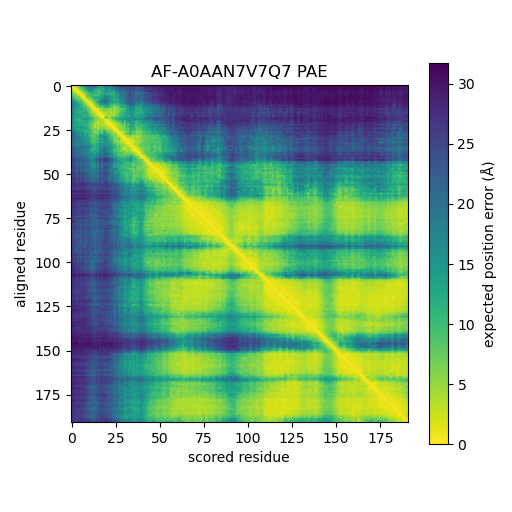LEU A O 1
ATOM 882 N N . TYR A 1 106 ? -8.392 -2.809 13.954 1.00 71.75 106 TYR A N 1
ATOM 883 C CA . TYR A 1 106 ? -8.285 -2.557 12.522 1.00 71.75 106 TYR A CA 1
ATOM 884 C C . TYR A 1 106 ? -8.019 -3.847 11.728 1.00 71.75 106 TYR A C 1
ATOM 886 O O . TYR A 1 106 ? -8.507 -3.949 10.602 1.00 71.75 106 TYR A O 1
ATOM 894 N N . GLU A 1 107 ? -7.335 -4.842 12.320 1.00 66.69 107 GLU A N 1
ATOM 895 C CA . GLU A 1 107 ? -7.041 -6.189 11.768 1.00 66.69 107 GLU A CA 1
ATOM 896 C C . GLU A 1 107 ? -6.332 -6.181 10.397 1.00 66.69 107 GLU A C 1
ATOM 898 O O . GLU A 1 107 ? -6.356 -7.167 9.652 1.00 66.69 107 GLU A O 1
ATOM 903 N N . ARG A 1 108 ? -5.779 -5.039 9.974 1.00 64.19 108 ARG A N 1
ATOM 904 C CA . ARG A 1 108 ? -5.510 -4.761 8.555 1.00 64.19 108 ARG A CA 1
ATOM 905 C C . ARG A 1 108 ? -4.251 -3.928 8.335 1.00 64.19 108 ARG A C 1
ATOM 907 O O . ARG A 1 108 ? -3.769 -3.301 9.274 1.00 64.19 108 ARG A O 1
ATOM 914 N N . PRO A 1 109 ? -3.706 -3.939 7.098 1.00 63.81 109 PRO A N 1
ATOM 915 C CA . PRO A 1 109 ? -2.459 -3.259 6.783 1.00 63.81 109 PRO A CA 1
ATOM 916 C C . PRO A 1 109 ? -2.444 -1.801 7.196 1.00 63.81 109 PRO A C 1
ATOM 918 O O . PRO A 1 109 ? -3.311 -1.032 6.784 1.00 63.81 109 PRO A O 1
ATOM 921 N N . ASP A 1 110 ? -1.380 -1.462 7.914 1.00 76.56 110 ASP A N 1
ATOM 922 C CA . ASP A 1 110 ? -0.872 -0.113 8.129 1.00 76.56 110 ASP A CA 1
ATOM 923 C C . ASP A 1 110 ? -0.937 0.719 6.834 1.00 76.56 110 ASP A C 1
ATOM 925 O O . ASP A 1 110 ? -0.714 0.204 5.726 1.00 76.56 110 ASP A O 1
ATOM 929 N N . ILE A 1 111 ? -1.221 2.014 6.965 1.00 80.06 111 ILE A N 1
ATOM 930 C CA . ILE A 1 111 ? -1.216 2.974 5.860 1.00 80.06 111 ILE A CA 1
ATOM 931 C C . ILE A 1 111 ? 0.055 2.883 5.007 1.00 80.06 111 ILE A C 1
ATOM 933 O O . ILE A 1 111 ? -0.023 3.014 3.785 1.00 80.06 111 ILE A O 1
ATOM 937 N N . ILE A 1 112 ? 1.201 2.558 5.615 1.00 84.62 112 ILE A N 1
ATOM 938 C CA . ILE A 1 112 ? 2.476 2.360 4.907 1.00 84.62 112 ILE A CA 1
ATOM 939 C C . ILE A 1 112 ? 2.452 1.124 4.005 1.00 84.62 112 ILE A C 1
ATOM 941 O O . ILE A 1 112 ? 2.926 1.165 2.871 1.00 84.62 112 ILE A O 1
ATOM 945 N N . ALA A 1 113 ? 1.856 0.023 4.461 1.00 85.69 113 ALA A N 1
ATOM 946 C CA . ALA A 1 113 ? 1.701 -1.167 3.629 1.00 85.69 113 ALA A CA 1
ATOM 947 C C . ALA A 1 113 ? 0.767 -0.898 2.442 1.00 85.69 113 ALA A C 1
ATOM 949 O O . ALA A 1 113 ? 1.006 -1.387 1.337 1.00 85.69 113 ALA A O 1
ATOM 950 N N . CYS A 1 114 ? -0.272 -0.083 2.649 1.00 83.38 114 CYS A N 1
ATOM 951 C CA . CYS A 1 114 ? -1.151 0.353 1.570 1.00 83.38 114 CYS A CA 1
ATOM 952 C C . CYS A 1 114 ? -0.422 1.233 0.546 1.00 83.38 114 CYS A C 1
ATOM 954 O O . CYS A 1 114 ? -0.547 0.998 -0.655 1.00 83.38 114 CYS A O 1
ATOM 956 N N . GLU A 1 115 ? 0.369 2.192 1.019 1.00 85.88 115 GLU A N 1
ATOM 957 C CA . GLU A 1 115 ? 1.197 3.084 0.207 1.00 85.88 115 GLU A CA 1
ATOM 958 C C . GLU A 1 115 ? 2.181 2.292 -0.672 1.00 85.88 115 GLU A C 1
ATOM 960 O O . GLU A 1 115 ? 2.122 2.366 -1.903 1.00 85.88 115 GLU A O 1
ATOM 965 N N . LYS A 1 116 ? 2.997 1.426 -0.063 1.00 87.75 116 LYS A N 1
ATOM 966 C CA . LYS A 1 116 ? 3.969 0.589 -0.783 1.00 87.75 116 LYS A CA 1
ATOM 967 C C . LYS A 1 116 ? 3.302 -0.418 -1.715 1.00 87.75 116 LYS A C 1
ATOM 969 O O . LYS A 1 116 ? 3.764 -0.632 -2.836 1.00 87.75 116 LYS A O 1
ATOM 974 N N . GLY A 1 117 ? 2.179 -1.004 -1.298 1.00 89.00 117 GLY A N 1
ATOM 975 C CA . GLY A 1 117 ? 1.377 -1.893 -2.137 1.00 89.00 117 GLY A CA 1
ATOM 976 C C . 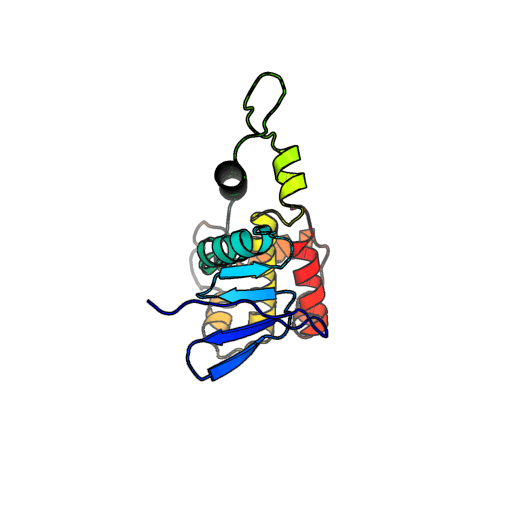GLY A 1 117 ? 0.866 -1.203 -3.405 1.00 89.00 117 GLY A C 1
ATOM 977 O O . GLY A 1 117 ? 0.944 -1.781 -4.491 1.00 89.00 117 GLY A O 1
ATOM 978 N N . GLN A 1 118 ? 0.398 0.045 -3.299 1.00 86.31 118 GLN A N 1
ATOM 979 C CA . GLN A 1 118 ? -0.009 0.838 -4.462 1.00 86.31 118 GLN A CA 1
ATOM 980 C C . GLN A 1 118 ? 1.173 1.198 -5.354 1.00 86.31 118 GLN A C 1
ATOM 982 O O . GLN A 1 118 ? 1.095 1.011 -6.567 1.00 86.31 118 GLN A O 1
ATOM 987 N N . ARG A 1 119 ? 2.292 1.623 -4.765 1.00 88.88 119 ARG A N 1
ATOM 988 C CA . ARG A 1 119 ? 3.528 1.942 -5.488 1.00 88.88 119 ARG A CA 1
ATOM 989 C C . ARG A 1 119 ? 4.023 0.761 -6.333 1.00 88.88 119 ARG A C 1
ATOM 991 O O . ARG A 1 119 ? 4.303 0.910 -7.523 1.00 88.88 119 ARG A O 1
ATOM 998 N N . ILE A 1 120 ? 4.048 -0.436 -5.743 1.00 90.81 120 ILE A N 1
ATOM 999 C CA . ILE A 1 120 ? 4.378 -1.692 -6.433 1.00 90.81 120 ILE A CA 1
ATOM 1000 C C . ILE A 1 120 ? 3.310 -2.022 -7.489 1.00 90.81 120 ILE A C 1
ATOM 1002 O O . ILE A 1 120 ? 3.629 -2.407 -8.616 1.00 90.81 120 ILE A O 1
ATOM 1006 N N . GLY A 1 121 ? 2.027 -1.836 -7.176 1.00 90.94 121 GLY A N 1
ATOM 1007 C CA . GLY A 1 121 ? 0.932 -2.012 -8.133 1.00 90.94 121 GLY A CA 1
ATOM 1008 C C . GLY A 1 121 ? 1.105 -1.158 -9.392 1.00 90.94 121 GLY A C 1
ATOM 1009 O O . GLY A 1 121 ? 1.025 -1.685 -10.510 1.00 90.94 121 GLY A O 1
ATOM 1010 N N . TRP A 1 122 ? 1.414 0.124 -9.203 1.00 89.19 122 TRP A N 1
ATOM 1011 C CA . TRP A 1 122 ? 1.677 1.089 -10.263 1.00 89.19 122 TRP A CA 1
ATOM 1012 C C . TRP A 1 122 ? 2.917 0.723 -11.079 1.00 89.19 122 TRP A C 1
ATOM 1014 O O . TRP A 1 122 ? 2.862 0.742 -12.307 1.00 89.19 122 TRP A O 1
ATOM 1024 N N . LEU A 1 123 ? 4.001 0.271 -10.440 1.00 91.25 123 LEU A N 1
ATOM 1025 C CA . LEU A 1 123 ? 5.198 -0.194 -11.150 1.00 91.25 123 LEU A CA 1
ATOM 1026 C C . LEU A 1 123 ? 4.892 -1.331 -12.134 1.00 91.25 123 LEU A C 1
ATOM 1028 O O . LEU A 1 123 ? 5.310 -1.282 -13.290 1.00 91.25 123 LEU A O 1
ATOM 1032 N N . GLY A 1 124 ? 4.101 -2.325 -11.725 1.00 91.62 124 GLY A N 1
ATOM 1033 C CA . GLY A 1 124 ? 3.690 -3.377 -12.656 1.00 91.62 124 GLY A CA 1
ATOM 1034 C C . GLY A 1 124 ? 2.780 -2.865 -13.771 1.00 91.62 124 GLY A C 1
ATOM 1035 O O . GLY A 1 124 ? 2.809 -3.391 -14.882 1.00 91.62 124 GLY A O 1
ATOM 1036 N N . HIS A 1 125 ? 1.962 -1.841 -13.506 1.00 90.31 125 HIS A N 1
ATOM 1037 C CA . HIS A 1 125 ? 1.195 -1.177 -14.559 1.00 90.31 125 HIS A CA 1
ATOM 1038 C C . HIS A 1 125 ? 2.116 -0.473 -15.563 1.00 90.31 125 HIS A C 1
ATOM 1040 O O . HIS A 1 125 ? 1.932 -0.666 -16.762 1.00 90.31 125 HIS A O 1
ATOM 1046 N N . LEU A 1 126 ? 3.138 0.252 -15.099 1.00 90.19 126 LEU A N 1
ATOM 1047 C CA . LEU A 1 126 ? 4.145 0.886 -15.952 1.00 90.19 126 LEU A CA 1
ATOM 1048 C C . LEU A 1 126 ? 4.916 -0.136 -16.793 1.00 90.19 126 LEU A C 1
ATOM 1050 O O . LEU A 1 126 ? 5.107 0.076 -17.987 1.00 90.19 126 LEU A O 1
ATOM 1054 N N . GLU A 1 127 ? 5.326 -1.270 -16.224 1.00 91.56 127 GLU A N 1
ATOM 1055 C CA . GLU A 1 127 ? 6.035 -2.301 -16.995 1.00 91.56 127 GLU A CA 1
ATOM 1056 C C . GLU A 1 127 ? 5.176 -2.884 -18.122 1.00 91.56 127 GLU A C 1
ATOM 1058 O O . GLU A 1 127 ? 5.677 -3.095 -19.226 1.00 91.56 127 GLU A O 1
ATOM 1063 N N . ARG A 1 128 ? 3.869 -3.053 -17.898 1.00 92.06 128 ARG A N 1
ATOM 1064 C CA . ARG A 1 128 ? 2.925 -3.522 -18.930 1.00 92.06 128 ARG A CA 1
ATOM 1065 C C . ARG A 1 128 ? 2.437 -2.421 -19.875 1.00 92.06 128 ARG A C 1
ATOM 1067 O O . ARG A 1 128 ? 1.841 -2.728 -20.901 1.00 92.06 128 ARG A O 1
ATOM 1074 N N . MET A 1 129 ? 2.648 -1.154 -19.528 1.00 91.12 129 MET A N 1
ATOM 1075 C CA . MET A 1 129 ? 2.277 -0.013 -20.358 1.00 91.12 129 MET A CA 1
ATOM 1076 C C . MET A 1 129 ? 3.184 0.072 -21.595 1.00 91.12 129 MET A C 1
ATOM 1078 O O . MET A 1 129 ? 4.368 -0.268 -21.532 1.00 91.12 129 MET A O 1
ATOM 1082 N N . ASP A 1 130 ? 2.643 0.560 -22.711 1.00 90.50 130 ASP A N 1
ATOM 1083 C CA . ASP A 1 130 ? 3.423 0.845 -23.918 1.00 90.50 130 ASP A CA 1
ATOM 1084 C C . ASP A 1 130 ? 4.575 1.831 -23.624 1.00 90.50 130 ASP A C 1
ATOM 1086 O O . ASP A 1 130 ? 4.420 2.781 -22.849 1.00 90.50 130 ASP A O 1
ATOM 1090 N N . ALA A 1 131 ? 5.732 1.596 -24.244 1.00 87.81 131 ALA A N 1
ATOM 1091 C CA . ALA A 1 131 ? 6.920 2.438 -24.166 1.00 87.81 131 ALA A CA 1
ATOM 1092 C C . ALA A 1 131 ? 6.678 3.878 -24.636 1.00 87.81 131 ALA A C 1
ATOM 1094 O O . ALA A 1 131 ? 7.317 4.782 -24.102 1.00 87.81 131 ALA A O 1
ATOM 1095 N N . VAL A 1 132 ? 5.748 4.107 -25.571 1.00 90.00 132 VAL A N 1
ATOM 1096 C CA . VAL A 1 132 ? 5.452 5.458 -26.089 1.00 90.00 132 VAL A CA 1
ATOM 1097 C C . VAL A 1 132 ? 4.642 6.318 -25.117 1.00 90.00 132 VAL A C 1
ATOM 1099 O O . VAL A 1 132 ? 4.498 7.524 -25.313 1.00 90.00 132 VAL A O 1
ATOM 1102 N N . ARG A 1 133 ? 4.083 5.726 -24.055 1.00 88.62 133 ARG A N 1
ATOM 1103 C CA . ARG A 1 133 ? 3.257 6.471 -23.103 1.00 88.62 133 ARG A CA 1
ATOM 1104 C C . ARG A 1 133 ? 4.113 7.321 -22.169 1.00 88.62 133 ARG A C 1
ATOM 1106 O O . ARG A 1 133 ? 5.058 6.839 -21.542 1.00 88.62 133 ARG A O 1
ATOM 1113 N N . LEU A 1 134 ? 3.696 8.578 -22.001 1.00 86.06 134 LEU A N 1
ATOM 1114 C CA . LEU A 1 134 ? 4.396 9.588 -21.202 1.00 86.06 134 LEU A CA 1
ATOM 1115 C C . LEU A 1 134 ? 4.789 9.123 -19.788 1.00 86.06 134 LEU A C 1
ATOM 1117 O O . LEU A 1 134 ? 5.945 9.342 -19.429 1.00 86.06 134 LEU A O 1
ATOM 1121 N N . PRO A 1 135 ? 3.930 8.454 -18.985 1.00 84.94 135 PRO A N 1
ATOM 1122 C CA . PRO A 1 135 ? 4.316 8.033 -17.636 1.00 84.94 135 PRO A CA 1
ATOM 1123 C C . PRO A 1 135 ? 5.520 7.087 -17.633 1.00 84.94 135 PRO A C 1
ATOM 1125 O O . PRO A 1 135 ? 6.456 7.273 -16.856 1.00 84.94 135 PRO A O 1
ATOM 1128 N N . LYS A 1 136 ? 5.538 6.112 -18.552 1.00 87.81 136 LYS A N 1
ATOM 1129 C CA . LYS A 1 136 ? 6.658 5.183 -18.712 1.00 87.81 136 LYS A CA 1
ATOM 1130 C C . LYS A 1 136 ? 7.891 5.927 -19.218 1.00 87.81 136 LYS A C 1
ATOM 1132 O O . LYS A 1 136 ? 8.952 5.836 -18.607 1.00 87.81 136 LYS A O 1
ATOM 1137 N N . MET A 1 137 ? 7.752 6.747 -20.257 1.00 85.50 137 MET A N 1
ATOM 1138 C CA . MET A 1 137 ? 8.872 7.542 -20.763 1.00 85.50 137 MET A CA 1
ATOM 1139 C C . MET A 1 137 ? 9.517 8.391 -19.664 1.00 85.50 137 MET A C 1
ATOM 1141 O O . MET A 1 137 ? 10.722 8.302 -19.466 1.00 85.50 137 MET A O 1
ATOM 1145 N N . ILE A 1 138 ? 8.739 9.169 -18.911 1.00 84.38 138 ILE A N 1
ATOM 1146 C CA . ILE A 1 138 ? 9.248 10.077 -17.872 1.00 84.38 138 ILE A CA 1
ATOM 1147 C C . ILE A 1 138 ? 9.960 9.304 -16.759 1.00 84.38 138 ILE A C 1
ATOM 1149 O O . ILE A 1 138 ? 11.050 9.693 -16.339 1.00 84.38 138 ILE A O 1
ATOM 1153 N N . ILE A 1 139 ? 9.369 8.200 -16.297 1.00 82.94 139 ILE A N 1
ATOM 1154 C CA . ILE A 1 139 ? 9.905 7.428 -15.173 1.00 82.94 139 ILE A CA 1
ATOM 1155 C C . ILE A 1 139 ? 11.207 6.712 -15.547 1.00 82.94 139 ILE A C 1
ATOM 1157 O O . ILE A 1 139 ? 12.149 6.718 -14.745 1.00 82.94 139 ILE A O 1
ATOM 1161 N N . TYR A 1 140 ? 11.303 6.134 -16.750 1.00 82.50 140 TYR A N 1
ATOM 1162 C CA . TYR A 1 140 ? 12.509 5.423 -17.199 1.00 82.50 140 TYR A CA 1
ATOM 1163 C C . TYR A 1 140 ? 13.577 6.352 -17.782 1.00 82.50 140 TYR A C 1
ATOM 1165 O O . TYR A 1 140 ? 14.768 6.029 -17.703 1.00 82.50 140 TYR A O 1
ATOM 1173 N N . ARG A 1 141 ? 13.202 7.525 -18.305 1.00 80.69 141 ARG A N 1
ATOM 1174 C CA . ARG A 1 141 ? 14.160 8.484 -18.863 1.00 80.69 141 ARG A CA 1
ATOM 1175 C C . ARG A 1 141 ? 15.158 8.910 -17.792 1.00 80.69 141 ARG A C 1
ATOM 1177 O O . ARG A 1 141 ? 14.806 9.295 -16.678 1.00 80.69 141 ARG A O 1
ATOM 1184 N N . ARG A 1 142 ? 16.444 8.828 -18.131 1.00 69.75 142 ARG A N 1
ATOM 1185 C CA . ARG A 1 142 ? 17.519 9.411 -17.326 1.00 69.75 142 ARG A CA 1
ATOM 1186 C C . ARG A 1 142 ? 17.682 10.863 -17.781 1.00 69.75 142 ARG A C 1
ATOM 1188 O O . ARG A 1 142 ? 18.082 11.065 -18.926 1.00 69.75 142 ARG A O 1
ATOM 1195 N N . PRO A 1 143 ? 17.338 11.869 -16.958 1.00 65.25 143 PRO A N 1
ATOM 1196 C CA . PRO A 1 143 ? 17.598 13.253 -17.326 1.00 65.25 143 PRO A CA 1
ATOM 1197 C C . PRO A 1 143 ? 19.110 13.454 -17.471 1.00 65.25 143 PRO A C 1
ATOM 1199 O O . PRO A 1 143 ? 19.881 13.085 -16.585 1.00 65.25 143 PRO A O 1
ATOM 1202 N N . ILE A 1 144 ? 19.524 14.002 -18.610 1.00 64.88 144 ILE A N 1
ATOM 1203 C CA . ILE A 1 144 ? 20.917 14.345 -18.898 1.00 64.88 144 ILE A CA 1
ATOM 1204 C C . ILE A 1 144 ? 21.194 15.680 -18.193 1.00 64.88 144 ILE A C 1
ATOM 1206 O O . ILE A 1 144 ? 20.541 16.675 -18.494 1.00 64.88 144 ILE A O 1
ATOM 1210 N N . GLY A 1 145 ? 22.097 15.694 -17.207 1.00 68.81 145 GLY A N 1
ATOM 1211 C CA . GLY A 1 145 ? 22.450 16.900 -16.447 1.00 68.81 145 GLY A CA 1
ATOM 1212 C C . GLY A 1 145 ? 22.874 16.634 -14.998 1.00 68.81 145 GLY A C 1
ATOM 1213 O O . GLY A 1 145 ? 22.961 15.489 -14.548 1.00 68.81 145 GLY A O 1
ATOM 1214 N N . LYS A 1 146 ? 23.144 17.714 -14.248 1.00 62.09 146 LYS A N 1
ATOM 1215 C CA . LYS A 1 146 ? 23.521 17.660 -12.824 1.00 62.09 146 LYS A CA 1
ATOM 1216 C C . LYS A 1 146 ? 22.394 16.983 -12.033 1.00 62.09 146 LYS A C 1
ATOM 1218 O O . LYS A 1 146 ? 21.258 17.457 -12.037 1.00 62.09 146 LYS A O 1
ATOM 1223 N N . LYS A 1 147 ? 22.699 15.862 -11.367 1.00 59.66 147 LYS A N 1
ATOM 1224 C CA . LYS A 1 147 ? 21.723 15.115 -10.556 1.00 59.66 147 LYS A CA 1
ATOM 1225 C C . LYS A 1 147 ? 21.103 16.057 -9.517 1.00 59.66 147 LYS A C 1
ATOM 1227 O O . LYS A 1 147 ? 21.823 16.605 -8.683 1.00 59.66 147 LYS A O 1
ATOM 1232 N N . ARG A 1 148 ? 19.778 16.241 -9.553 1.00 59.38 148 ARG A N 1
ATOM 1233 C CA . ARG A 1 148 ? 19.058 16.918 -8.463 1.00 59.38 148 ARG A CA 1
ATOM 1234 C C . ARG A 1 148 ? 19.251 16.102 -7.180 1.00 59.38 148 ARG A C 1
ATOM 1236 O O . ARG A 1 148 ? 19.141 14.878 -7.212 1.00 59.38 148 ARG A O 1
ATOM 1243 N N . LYS A 1 149 ? 19.565 16.773 -6.068 1.00 57.06 149 LYS A N 1
ATOM 1244 C CA . LYS A 1 149 ? 19.651 16.140 -4.745 1.00 57.06 149 LYS A CA 1
ATOM 1245 C C . LYS A 1 149 ? 18.241 15.687 -4.346 1.00 57.06 149 LYS A C 1
ATOM 1247 O O . LYS A 1 149 ? 17.362 16.526 -4.195 1.00 57.06 149 LYS A O 1
ATOM 1252 N N . GLY A 1 150 ? 18.019 14.380 -4.241 1.00 62.56 150 GLY A N 1
ATOM 1253 C CA . GLY A 1 150 ? 16.727 13.801 -3.870 1.00 62.56 150 GLY A CA 1
ATOM 1254 C C . GLY A 1 150 ? 16.648 12.304 -4.165 1.00 62.56 150 GLY A C 1
ATOM 1255 O O . GLY A 1 150 ? 17.429 11.771 -4.958 1.00 62.56 150 GLY A O 1
ATOM 1256 N N . LYS A 1 151 ? 15.707 11.616 -3.516 1.00 68.62 151 LYS A N 1
ATOM 1257 C CA . LYS A 1 151 ? 15.412 10.205 -3.779 1.00 68.62 151 LYS A CA 1
ATOM 1258 C C . LYS A 1 151 ? 14.580 10.072 -5.057 1.00 68.62 151 LYS A C 1
ATOM 1260 O O . LYS A 1 151 ? 13.642 10.833 -5.279 1.00 68.62 151 LYS A O 1
ATOM 1265 N N . ARG A 1 152 ? 14.915 9.100 -5.907 1.00 79.50 152 ARG A N 1
ATOM 1266 C CA . ARG A 1 152 ? 14.151 8.792 -7.123 1.00 79.50 152 ARG A CA 1
ATOM 1267 C C . ARG A 1 152 ? 13.092 7.752 -6.791 1.00 79.50 152 ARG A C 1
ATOM 1269 O O . ARG A 1 152 ? 13.439 6.721 -6.228 1.00 79.50 152 ARG A O 1
ATOM 1276 N N . TRP A 1 153 ? 11.859 7.975 -7.241 1.00 84.88 153 TRP A N 1
ATOM 1277 C CA . TRP A 1 153 ? 10.753 7.028 -7.071 1.00 84.88 153 TRP A CA 1
ATOM 1278 C C . TRP A 1 153 ? 11.133 5.591 -7.454 1.00 84.88 153 TRP A C 1
ATOM 1280 O O . TRP A 1 153 ? 11.010 4.695 -6.630 1.00 84.88 153 TRP A O 1
ATOM 1290 N N . MET A 1 154 ? 11.733 5.393 -8.638 1.00 85.94 154 MET A N 1
ATOM 1291 C CA . MET A 1 154 ? 12.200 4.072 -9.095 1.00 85.94 154 MET A CA 1
ATOM 1292 C C . MET A 1 154 ? 13.148 3.391 -8.096 1.00 85.94 154 MET A C 1
ATOM 1294 O O . MET A 1 154 ? 13.015 2.201 -7.842 1.00 85.94 154 MET A O 1
ATOM 1298 N N . ASN A 1 155 ? 14.078 4.142 -7.495 1.00 85.88 155 ASN A N 1
ATOM 1299 C CA . ASN A 1 155 ? 15.044 3.574 -6.555 1.00 85.88 155 ASN A CA 1
ATOM 1300 C C . ASN A 1 155 ? 14.365 3.110 -5.259 1.00 85.88 155 ASN A C 1
ATOM 1302 O O . ASN A 1 155 ? 14.814 2.135 -4.659 1.00 85.88 155 ASN A O 1
ATOM 1306 N N . GLU A 1 156 ? 13.315 3.810 -4.820 1.00 85.50 156 GLU A N 1
ATOM 1307 C CA . GLU A 1 156 ? 12.554 3.427 -3.630 1.00 85.50 156 GLU A CA 1
ATOM 1308 C C . GLU A 1 156 ? 11.669 2.214 -3.914 1.00 85.50 156 GLU A C 1
ATOM 1310 O O . GLU A 1 156 ? 11.683 1.292 -3.110 1.00 85.50 156 GLU A O 1
ATOM 1315 N N . VAL A 1 157 ? 11.001 2.129 -5.074 1.00 87.81 157 VAL A N 1
ATOM 1316 C CA . VAL A 1 157 ? 10.225 0.915 -5.404 1.00 87.81 157 VAL A CA 1
ATOM 1317 C C . VAL A 1 157 ? 11.140 -0.298 -5.554 1.00 87.81 157 VAL A C 1
ATOM 1319 O O . VAL A 1 157 ? 10.834 -1.375 -5.055 1.00 87.81 157 VAL A O 1
ATOM 1322 N N . GLU A 1 158 ? 12.308 -0.137 -6.183 1.00 88.75 158 GLU A N 1
ATOM 1323 C CA . GLU A 1 158 ? 13.319 -1.198 -6.248 1.00 88.75 158 GLU A CA 1
ATOM 1324 C C . GLU A 1 158 ? 13.871 -1.558 -4.862 1.00 88.75 158 GLU A C 1
ATOM 1326 O O . GLU A 1 158 ? 14.303 -2.687 -4.637 1.00 88.75 158 GLU A O 1
ATOM 1331 N N . LYS A 1 159 ? 13.897 -0.617 -3.913 1.00 88.56 159 LYS A N 1
ATOM 1332 C CA . LYS A 1 159 ? 14.236 -0.912 -2.519 1.00 88.56 159 LYS A CA 1
ATOM 1333 C C . LYS A 1 159 ? 13.124 -1.716 -1.844 1.00 88.56 159 LYS A C 1
ATOM 1335 O O . LYS A 1 159 ? 13.427 -2.756 -1.276 1.00 88.56 159 LYS A O 1
ATOM 1340 N N . ASP A 1 160 ? 11.867 -1.307 -1.990 1.00 89.12 160 ASP A N 1
ATOM 1341 C CA . ASP A 1 160 ? 10.715 -2.025 -1.436 1.00 89.12 160 ASP A CA 1
ATOM 1342 C C . ASP A 1 160 ? 10.644 -3.469 -1.974 1.00 89.12 160 ASP A C 1
ATOM 1344 O O . ASP A 1 160 ? 10.442 -4.420 -1.221 1.00 89.12 160 ASP A O 1
ATOM 1348 N N . LEU A 1 161 ? 10.898 -3.662 -3.272 1.00 90.75 161 LEU A N 1
ATOM 1349 C CA . LEU A 1 161 ? 10.968 -4.988 -3.894 1.00 90.75 161 LEU A CA 1
ATOM 1350 C C . LEU A 1 161 ? 12.157 -5.819 -3.393 1.00 90.75 161 LEU A C 1
ATOM 1352 O O . LEU A 1 161 ? 12.023 -7.030 -3.205 1.00 90.75 161 LEU A O 1
ATOM 1356 N N . ARG A 1 162 ? 13.310 -5.187 -3.134 1.00 90.50 162 ARG A N 1
ATOM 1357 C CA . ARG A 1 162 ? 14.461 -5.854 -2.503 1.00 90.50 162 ARG A CA 1
ATOM 1358 C C . ARG A 1 162 ? 14.153 -6.285 -1.073 1.00 90.50 162 ARG A C 1
ATOM 1360 O O . ARG A 1 162 ? 14.507 -7.402 -0.706 1.00 90.50 162 ARG A O 1
ATOM 1367 N N . ASP A 1 163 ? 13.440 -5.464 -0.308 1.00 89.06 163 ASP A N 1
ATOM 1368 C CA . ASP A 1 163 ? 12.985 -5.806 1.044 1.00 89.06 163 ASP A CA 1
ATOM 1369 C C . ASP A 1 163 ? 11.988 -6.988 1.021 1.00 89.06 163 ASP A C 1
ATOM 1371 O O . ASP A 1 163 ? 11.914 -7.767 1.975 1.00 89.06 163 ASP A O 1
ATOM 1375 N N . MET A 1 164 ? 11.274 -7.175 -0.096 1.00 88.38 164 MET A N 1
ATOM 1376 C CA . MET A 1 164 ? 10.439 -8.349 -0.393 1.00 88.38 164 MET A CA 1
ATOM 1377 C C . MET A 1 164 ? 11.202 -9.527 -1.029 1.00 88.38 164 MET A C 1
ATOM 1379 O O . MET A 1 164 ? 10.590 -10.542 -1.346 1.00 88.38 164 MET A O 1
ATOM 1383 N N . LYS A 1 165 ? 12.527 -9.429 -1.207 1.00 88.25 165 LYS A N 1
ATOM 1384 C CA . LYS A 1 165 ? 13.386 -10.446 -1.850 1.00 88.25 165 LYS A CA 1
ATOM 1385 C C . LYS A 1 165 ? 12.994 -10.780 -3.301 1.00 88.25 165 LYS A C 1
ATOM 1387 O O . LYS A 1 165 ? 13.227 -11.891 -3.772 1.00 88.25 165 LYS A O 1
ATOM 1392 N N . LEU A 1 166 ? 12.444 -9.812 -4.037 1.00 83.81 166 LEU A N 1
ATOM 1393 C CA . LEU A 1 166 ? 12.064 -9.965 -5.445 1.00 83.81 166 LEU A CA 1
ATOM 1394 C C . LEU A 1 166 ? 13.169 -9.445 -6.376 1.00 83.81 166 LEU A C 1
ATOM 1396 O O . LEU A 1 166 ? 13.276 -8.246 -6.629 1.00 83.81 166 LEU A O 1
ATOM 1400 N N . GLY A 1 167 ? 13.991 -10.358 -6.905 1.00 77.38 167 GLY A N 1
ATOM 1401 C CA . GLY A 1 167 ? 15.085 -10.030 -7.831 1.00 77.38 167 GLY A CA 1
ATOM 1402 C C . GLY A 1 167 ? 14.646 -9.857 -9.292 1.00 77.38 167 GLY A C 1
ATOM 1403 O O . GLY A 1 167 ? 15.007 -8.875 -9.935 1.00 77.38 167 GLY A O 1
ATOM 1404 N N . SER A 1 168 ? 13.819 -10.768 -9.813 1.00 84.62 168 SER A N 1
ATOM 1405 C CA . SER A 1 168 ? 13.361 -10.805 -11.217 1.00 84.62 168 SER A CA 1
ATOM 1406 C C . SER A 1 168 ? 12.018 -10.093 -11.435 1.00 84.62 168 SER A C 1
ATOM 1408 O O . SER A 1 168 ? 11.165 -10.521 -12.213 1.00 84.62 168 SER A O 1
ATOM 1410 N N . TRP A 1 169 ? 11.803 -8.968 -10.748 1.00 87.94 169 TRP A N 1
ATOM 1411 C CA . TRP A 1 169 ? 10.497 -8.300 -10.716 1.00 87.94 169 TRP A CA 1
ATOM 1412 C C . TRP A 1 169 ? 9.992 -7.827 -12.092 1.00 87.94 169 TRP A C 1
ATOM 1414 O O . TRP A 1 169 ? 8.790 -7.694 -12.288 1.00 87.94 169 TRP A O 1
ATOM 1424 N N . ARG A 1 170 ? 10.879 -7.586 -13.067 1.00 88.38 170 ARG A N 1
ATOM 1425 C CA . ARG A 1 170 ? 10.492 -7.161 -14.427 1.00 88.38 170 ARG A CA 1
ATOM 1426 C C . ARG A 1 170 ? 9.766 -8.255 -15.206 1.00 88.38 170 ARG A C 1
ATOM 1428 O O . ARG A 1 170 ? 8.846 -7.958 -15.963 1.00 88.38 170 ARG A O 1
ATOM 1435 N N . GLU A 1 171 ? 10.177 -9.506 -15.027 1.00 88.31 171 GLU A N 1
ATOM 1436 C CA . GLU A 1 171 ? 9.548 -10.661 -15.672 1.00 88.31 171 GLU A CA 1
ATOM 1437 C C . GLU A 1 171 ? 8.195 -10.941 -15.022 1.00 88.31 171 GLU A C 1
ATOM 1439 O O . GLU A 1 171 ? 7.175 -11.011 -15.709 1.00 88.31 171 GLU A O 1
ATOM 1444 N N . THR A 1 172 ? 8.157 -10.962 -13.688 1.00 88.81 172 THR A N 1
ATOM 1445 C CA . THR A 1 172 ? 6.917 -11.182 -12.931 1.00 88.81 172 THR A CA 1
ATOM 1446 C C . THR A 1 172 ? 5.915 -10.039 -13.110 1.00 88.81 172 THR A C 1
ATOM 1448 O O . THR A 1 172 ? 4.709 -10.276 -13.147 1.00 88.81 172 THR A O 1
ATOM 1451 N N . ALA A 1 173 ? 6.372 -8.797 -13.312 1.00 90.69 173 ALA A N 1
ATOM 1452 C CA . ALA A 1 173 ? 5.506 -7.652 -13.601 1.00 90.69 173 ALA A CA 1
ATOM 1453 C C . ALA A 1 173 ? 4.725 -7.795 -14.913 1.00 90.69 173 ALA A C 1
ATOM 1455 O O . ALA A 1 173 ? 3.611 -7.264 -15.021 1.00 90.69 173 ALA A O 1
ATOM 1456 N N . ARG A 1 174 ? 5.256 -8.527 -15.902 1.00 89.81 174 ARG A N 1
ATOM 1457 C CA . ARG A 1 174 ? 4.537 -8.803 -17.155 1.00 89.81 174 ARG A CA 1
ATOM 1458 C C . ARG A 1 174 ? 3.345 -9.727 -16.917 1.00 89.81 174 ARG A C 1
ATOM 1460 O O . ARG A 1 174 ? 2.284 -9.509 -17.502 1.00 89.81 174 ARG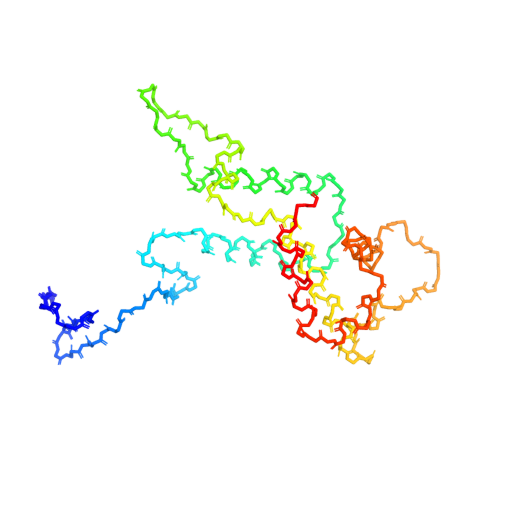 A O 1
ATOM 1467 N N . ASN A 1 175 ? 3.470 -10.685 -15.998 1.00 92.50 175 ASN A N 1
ATOM 1468 C CA . ASN A 1 175 ? 2.369 -11.551 -15.599 1.00 92.50 175 ASN A CA 1
ATOM 1469 C C . ASN A 1 175 ? 1.438 -10.835 -14.603 1.00 92.50 175 ASN A C 1
ATOM 1471 O O . ASN A 1 175 ? 1.714 -10.699 -13.412 1.00 92.50 175 ASN A O 1
ATOM 1475 N N . ARG A 1 176 ? 0.264 -10.399 -15.079 1.00 90.75 176 ARG A N 1
ATOM 1476 C CA . ARG A 1 176 ? -0.720 -9.684 -14.245 1.00 90.75 176 ARG A CA 1
ATOM 1477 C C . ARG A 1 176 ? -1.202 -10.509 -13.044 1.00 90.75 176 ARG A C 1
ATOM 1479 O O . ARG A 1 176 ? -1.521 -9.923 -12.010 1.00 90.75 176 ARG A O 1
ATOM 1486 N N . GLY A 1 177 ? -1.307 -11.830 -13.184 1.00 92.25 177 GLY A N 1
ATOM 1487 C CA . GLY A 1 177 ? -1.771 -12.723 -12.121 1.00 92.25 177 GLY A CA 1
ATOM 1488 C C . GLY A 1 177 ? -0.750 -12.840 -10.994 1.00 92.25 177 GLY A C 1
ATOM 1489 O O . GLY A 1 177 ? -1.096 -12.657 -9.827 1.00 92.25 177 GLY A O 1
ATOM 1490 N N . GLU A 1 178 ? 0.512 -13.070 -11.346 1.00 91.44 178 GLU A N 1
ATOM 1491 C CA . GLU A 1 178 ? 1.625 -13.129 -10.392 1.00 91.44 178 GLU A CA 1
ATOM 1492 C C . GLU A 1 178 ? 1.880 -11.774 -9.737 1.00 91.44 178 GLU A C 1
ATOM 1494 O O . GLU A 1 178 ? 1.971 -11.693 -8.512 1.00 91.44 178 GLU A O 1
ATOM 1499 N N . TRP A 1 179 ? 1.861 -10.688 -10.514 1.00 94.00 179 TRP A N 1
ATOM 1500 C CA . TRP A 1 179 ? 2.027 -9.345 -9.963 1.00 94.00 179 TRP A CA 1
ATOM 1501 C C . TRP A 1 179 ? 0.944 -8.997 -8.939 1.00 94.00 179 TRP A C 1
ATOM 1503 O O . TRP A 1 179 ? 1.224 -8.404 -7.899 1.00 94.00 179 TRP A O 1
ATOM 1513 N N . LYS A 1 180 ? -0.308 -9.414 -9.177 1.00 92.50 180 LYS A N 1
ATOM 1514 C CA . LYS A 1 180 ? -1.389 -9.246 -8.194 1.00 92.50 180 LYS A CA 1
ATOM 1515 C C . LYS A 1 180 ? -1.109 -9.989 -6.884 1.00 92.50 180 LYS A C 1
ATOM 1517 O O . LYS A 1 180 ? -1.527 -9.499 -5.837 1.00 92.50 180 LYS A O 1
ATOM 1522 N N . LYS A 1 181 ? -0.445 -11.150 -6.918 1.00 92.75 181 LYS A N 1
ATOM 1523 C CA . LYS A 1 181 ? -0.061 -11.885 -5.699 1.00 92.75 181 LYS A CA 1
ATOM 1524 C C . LYS A 1 181 ? 0.997 -11.110 -4.915 1.00 92.75 181 LYS A C 1
ATOM 1526 O O . LYS A 1 181 ? 0.801 -10.899 -3.725 1.00 92.75 181 LYS A O 1
ATOM 1531 N N . ILE A 1 182 ? 2.015 -10.589 -5.600 1.00 91.75 182 ILE A N 1
ATOM 1532 C CA . ILE A 1 182 ? 3.061 -9.739 -5.005 1.00 91.75 182 ILE A CA 1
ATOM 1533 C C . ILE A 1 182 ? 2.453 -8.492 -4.353 1.00 91.75 182 ILE A C 1
ATOM 1535 O O . ILE A 1 182 ? 2.744 -8.183 -3.204 1.00 91.75 182 ILE A O 1
ATOM 1539 N N . VAL A 1 183 ? 1.545 -7.798 -5.044 1.00 90.81 183 VAL A N 1
ATOM 1540 C CA . VAL A 1 183 ? 0.861 -6.623 -4.477 1.00 90.81 183 VAL A CA 1
ATOM 1541 C C . VAL A 1 183 ? 0.045 -7.004 -3.238 1.00 90.81 183 VAL A C 1
ATOM 1543 O O . VAL A 1 183 ? 0.071 -6.293 -2.238 1.00 90.81 183 VAL A O 1
ATOM 1546 N N . LYS A 1 184 ? -0.662 -8.143 -3.261 1.00 89.81 184 LYS A N 1
ATOM 1547 C CA . LYS A 1 184 ? -1.388 -8.641 -2.081 1.00 89.81 184 LYS A CA 1
ATOM 1548 C C . LYS A 1 184 ? -0.452 -8.988 -0.924 1.00 89.81 184 LYS A C 1
ATOM 1550 O O . LYS A 1 184 ? -0.837 -8.791 0.222 1.00 89.81 184 LYS A O 1
ATOM 1555 N N . GLU A 1 185 ? 0.738 -9.501 -1.208 1.00 89.69 185 GLU A N 1
ATOM 1556 C CA . GLU A 1 185 ? 1.758 -9.782 -0.200 1.00 89.69 185 GLU A CA 1
ATOM 1557 C C . GLU A 1 185 ? 2.317 -8.488 0.403 1.00 89.69 185 GLU A C 1
ATOM 1559 O O . GLU A 1 185 ? 2.357 -8.354 1.624 1.00 89.69 185 GLU A O 1
ATOM 1564 N N . ALA A 1 186 ? 2.630 -7.489 -0.428 1.00 88.31 186 ALA A N 1
ATOM 1565 C CA . ALA A 1 186 ? 3.044 -6.155 0.012 1.00 88.31 186 ALA A CA 1
ATOM 1566 C C . ALA A 1 186 ? 2.005 -5.501 0.939 1.00 88.31 186 ALA A C 1
ATOM 1568 O O . ALA A 1 186 ? 2.365 -4.885 1.940 1.00 88.31 186 ALA A O 1
ATOM 1569 N N . LEU A 1 187 ? 0.717 -5.698 0.636 1.00 85.50 187 LEU A N 1
ATOM 1570 C CA . LEU A 1 187 ? -0.416 -5.249 1.450 1.00 85.50 187 LEU A CA 1
ATOM 1571 C C . LEU A 1 187 ? -0.632 -6.066 2.729 1.00 85.50 187 LEU A C 1
ATOM 1573 O O . LEU A 1 187 ? -1.479 -5.696 3.525 1.00 85.50 187 LEU A O 1
ATOM 1577 N N . LYS A 1 188 ? 0.029 -7.203 2.927 1.00 84.06 188 LYS A N 1
ATOM 1578 C CA . LYS A 1 188 ? -0.047 -7.973 4.183 1.00 84.06 188 LYS A CA 1
ATOM 1579 C C . LYS A 1 188 ? 1.218 -7.829 5.020 1.00 84.06 188 LYS A C 1
ATOM 1581 O O . LYS A 1 188 ? 1.221 -8.171 6.197 1.00 84.06 188 LYS A O 1
ATOM 1586 N N . ARG A 1 189 ? 2.295 -7.354 4.400 1.00 80.31 189 ARG A N 1
ATOM 1587 C CA . ARG A 1 189 ? 3.606 -7.217 5.011 1.00 80.31 189 ARG A CA 1
ATOM 1588 C C 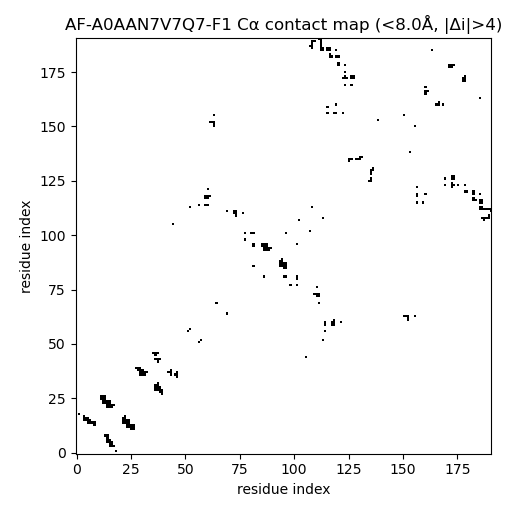. ARG A 1 189 ? 3.630 -6.054 6.000 1.00 80.31 189 ARG A C 1
ATOM 1590 O O . ARG A 1 189 ? 3.106 -4.976 5.724 1.00 80.31 189 ARG A O 1
ATOM 1597 N N . ARG A 1 190 ? 4.315 -6.270 7.124 1.00 75.19 190 ARG A N 1
ATOM 1598 C CA . ARG A 1 190 ? 4.738 -5.201 8.032 1.00 75.19 190 ARG A CA 1
ATOM 1599 C C . ARG A 1 190 ? 6.076 -4.649 7.533 1.00 75.19 190 ARG A C 1
ATOM 1601 O O . ARG A 1 190 ? 7.033 -5.414 7.404 1.00 75.19 190 ARG A O 1
ATOM 1608 N N . TRP A 1 191 ? 6.089 -3.365 7.186 1.00 75.25 191 TRP A N 1
ATOM 1609 C CA . TRP A 1 191 ? 7.226 -2.645 6.603 1.00 75.25 191 TRP A CA 1
ATOM 1610 C C . TRP A 1 191 ? 8.039 -1.882 7.643 1.00 75.25 191 TRP A C 1
ATOM 1612 O O . TRP A 1 191 ? 7.424 -1.353 8.603 1.00 75.25 191 TRP A O 1
#

Mean predicted aligned error: 13.44 Å

Sequence (191 aa):
MGQTRKQGEEDGNLKLRIADKEYTFERTEKFTYLGVIVEENGHGKQEIRARTTKGTMYACETWVLNKEEEERLRKWESRMLRAIYGGIKTEEGWRRRTNQEIEELYERPDIIACEKGQRIGWLGHLERMDAVRLPKMIIYRRPIGKKRKGKRWMNEVEKDLRDMKLGSWRETARNRGEWKKIVKEALKRRW

Organism: NCBI:txid417401

Secondary structure (DSSP, 8-state):
---------BTTBEEEEETTEEEEEP--SEEEETTEEEETT--THHHHHHHHHHHHHTTGGG----HHHHHHHHHHHHHHHHHHH--EEETTEEEPPPHHHHHHHH-S--HHHHHHHHHHHHHHHHHHS-TTSHHHHHHH---SSSPPSS--HHHHHHHHHHHTT-S-HHHHHH-HHHHHHHHHHHTTS--

Radius of gyration: 23.24 Å; Cα contacts (8 Å, |Δi|>4): 171; chains: 1; bounding box: 73×35×62 Å

Foldseek 3Di:
DWDWDFDDDDPNWGWTDDPPDIDTHDDDQWDADPNQIDGPVRLCLVVVCVVCCVVVQPCLLADDDDPVRLVVLQVVVLVVLCVVVDFDQDPVGTDGDDSVRSCVSSVFFDPVLSSLLSNLVVVLVLLQDDCPDPVVVVLPDDDPDDDDPDDRSVVVNVVLCVVVVNDPSSVLSNVPVSSVVVSVVSRHDDD

pLDDT: mean 74.88, std 14.36, range [34.78, 94.0]

Solvent-accessible surface area (backbone atoms only — not comparable to full-atom values): 11542 Å² total; per-residue (Å²): 137,83,85,78,63,86,57,73,85,61,92,74,30,52,47,46,48,61,86,96,46,78,43,80,40,78,76,63,72,63,46,76,54,99,87,42,57,49,43,81,83,67,64,52,66,60,36,55,45,54,51,50,47,56,71,67,42,76,61,35,58,73,55,74,78,50,75,68,54,50,52,49,47,53,54,48,49,56,52,50,51,42,66,72,70,44,60,44,84,51,97,95,41,80,40,80,68,53,71,65,58,50,51,64,72,61,73,61,59,52,70,64,16,49,38,52,17,41,31,52,46,47,51,30,48,44,68,62,42,62,73,90,39,63,73,42,41,62,72,71,52,76,80,88,70,86,79,72,91,73,87,52,53,68,60,51,53,55,44,56,34,49,79,69,70,47,82,65,50,73,65,44,24,63,40,64,70,58,35,52,51,53,28,53,46,39,35,67,43,90,127